Protein AF-0000000085088390 (afdb_homodimer)

Secondary structure (DSSP, 8-state):
-------------------HHHHHHHHHHHHHHHHHHT-TT-HHHHHTTEEEEEEEEETTEEEESHHHHHHHHHHHTSSEEEEEEEEEEEEE-SSSEEEEEEEEEEEETT-SS--EEEEEEEEEEEEEEETTEEEEEEEEEEE-HHHHHHHHHHHH--/-------------------HHHHHHHHHHHHHHHHHHT-TT-HHHHHTTEEEEEEEEETTEEEESHHHHHHHHHHHTSSEEEEEEEEEEEEE-SSSEEEEEEEEEEEETT-SS--EEEEEEEEEEEEEEETTEEEEEEEEEEE-HHHHHHHHHHHH--

Structure (mmCIF, N/CA/C/O backbone):
data_AF-0000000085088390-model_v1
#
loop_
_entity.id
_entity.type
_entity.pdbx_description
1 polymer 'SnoaL-like domain-containing protein'
#
loop_
_atom_site.group_PDB
_atom_site.id
_atom_site.type_symbol
_atom_site.label_atom_id
_atom_site.label_alt_id
_atom_site.label_comp_id
_atom_site.label_asym_id
_atom_site.label_entity_id
_atom_site.label_seq_id
_atom_site.pdbx_PDB_ins_code
_atom_site.Cartn_x
_atom_site.Cartn_y
_atom_site.Cartn_z
_atom_site.occupancy
_atom_site.B_iso_or_equiv
_atom_site.auth_seq_id
_atom_site.auth_comp_id
_atom_site.auth_asym_id
_atom_site.auth_atom_id
_atom_site.pdbx_PDB_model_num
ATOM 1 N N . MET A 1 1 ? 4.07 -30.281 10.086 1 17.3 1 MET A N 1
ATOM 2 C CA . MET A 1 1 ? 3.713 -29.266 11.062 1 17.3 1 MET A CA 1
ATOM 3 C C . MET A 1 1 ? 2.832 -28.188 10.43 1 17.3 1 MET A C 1
ATOM 5 O O . MET A 1 1 ? 3.189 -27.625 9.398 1 17.3 1 MET A O 1
ATOM 9 N N . ALA A 1 2 ? 1.542 -28.25 10.734 1 18.08 2 ALA A N 1
ATOM 10 C CA . ALA A 1 2 ? 0.406 -27.531 10.172 1 18.08 2 ALA A CA 1
ATOM 11 C C . ALA A 1 2 ? 0.599 -26.016 10.297 1 18.08 2 ALA A C 1
ATOM 13 O O . ALA A 1 2 ? 0.885 -25.516 11.383 1 18.08 2 ALA A O 1
ATOM 14 N N . HIS A 1 3 ? 1.367 -25.422 9.492 1 22.56 3 HIS A N 1
ATOM 15 C CA . HIS A 1 3 ? 1.473 -23.969 9.477 1 22.56 3 HIS A CA 1
ATOM 16 C C . HIS A 1 3 ? 0.096 -23.312 9.562 1 22.56 3 HIS A C 1
ATOM 18 O O . HIS A 1 3 ? -0.781 -23.594 8.742 1 22.56 3 HIS A O 1
ATOM 24 N N . ASN A 1 4 ? -0.428 -23.25 10.742 1 22.86 4 ASN A N 1
ATOM 25 C CA . ASN A 1 4 ? -1.737 -22.672 11.023 1 22.86 4 ASN A CA 1
ATOM 26 C C . ASN A 1 4 ? -1.871 -21.281 10.438 1 22.86 4 ASN A C 1
ATOM 28 O O . ASN A 1 4 ? -1.136 -20.359 10.82 1 22.86 4 ASN A O 1
ATOM 32 N N . ILE A 1 5 ? -1.957 -21.109 9.188 1 29.59 5 ILE A N 1
ATOM 33 C CA . ILE A 1 5 ? -2.51 -19.812 8.797 1 29.59 5 ILE A CA 1
ATOM 34 C C . ILE A 1 5 ? -3.523 -19.344 9.836 1 29.59 5 ILE A C 1
ATOM 36 O O . ILE A 1 5 ? -4.539 -20.016 10.07 1 29.59 5 ILE A O 1
ATOM 40 N N . GLN A 1 6 ? -3.062 -19.109 11.07 1 27.11 6 GLN A N 1
ATOM 41 C CA . GLN A 1 6 ? -4.125 -18.531 11.883 1 27.11 6 GLN A CA 1
ATOM 42 C C . GLN A 1 6 ? -5.105 -17.734 11.031 1 27.11 6 GLN A C 1
ATOM 44 O O . GLN A 1 6 ? -4.715 -16.766 10.367 1 27.11 6 GLN A O 1
ATOM 49 N N . SER A 1 7 ? -6.004 -18.375 10.391 1 27.41 7 SER A N 1
ATOM 50 C CA . SER A 1 7 ? -7.262 -17.875 9.836 1 27.41 7 SER A CA 1
ATOM 51 C C . SER A 1 7 ? -7.695 -16.594 10.516 1 27.41 7 SER A C 1
ATOM 53 O O . SER A 1 7 ? -8.062 -16.594 11.695 1 27.41 7 SER A O 1
ATOM 55 N N . THR A 1 8 ? -6.77 -15.648 10.609 1 29.3 8 THR A N 1
ATOM 56 C CA . THR A 1 8 ? -7.445 -14.469 11.148 1 29.3 8 THR A CA 1
ATOM 57 C C . THR A 1 8 ? -8.898 -14.422 10.68 1 29.3 8 THR A C 1
ATOM 59 O O . THR A 1 8 ? -9.172 -14.516 9.477 1 29.3 8 THR A O 1
ATOM 62 N N . SER A 1 9 ? -9.688 -14.984 11.5 1 28.09 9 SER A N 1
ATOM 63 C CA . SER A 1 9 ? -11.133 -14.812 11.484 1 28.09 9 SER A CA 1
ATOM 64 C C . SER A 1 9 ? -11.531 -13.516 10.781 1 28.09 9 SER A C 1
ATOM 66 O O . SER A 1 9 ? -11.102 -12.438 11.188 1 28.09 9 SER A O 1
ATOM 68 N N . LEU A 1 10 ? -11.312 -13.477 9.492 1 33 10 LEU A N 1
ATOM 69 C CA . LEU A 1 10 ? -12.195 -12.508 8.859 1 33 10 LEU A CA 1
ATOM 70 C C . LEU A 1 10 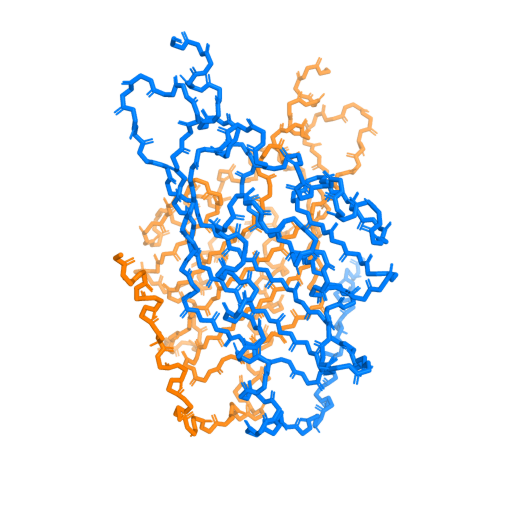? -13.469 -12.32 9.68 1 33 10 LEU A C 1
ATOM 72 O O . LEU A 1 10 ? -14.344 -13.188 9.688 1 33 10 LEU A O 1
ATOM 76 N N . THR A 1 11 ? -13.297 -12.219 10.945 1 30.89 11 THR A N 1
ATOM 77 C CA . THR A 1 11 ? -14.516 -11.867 11.664 1 30.89 11 THR A CA 1
ATOM 78 C C . THR A 1 11 ? -15.414 -10.984 10.812 1 30.89 11 THR A C 1
ATOM 80 O O . THR A 1 11 ? -14.969 -9.961 10.281 1 30.89 11 THR A O 1
ATOM 83 N N . SER A 1 12 ? -16.062 -11.656 9.891 1 33.56 12 SER A N 1
ATOM 84 C CA . SER A 1 12 ? -17.266 -11.078 9.32 1 33.56 12 SER A CA 1
ATOM 85 C C . SER A 1 12 ? -18 -10.219 10.344 1 33.56 12 SER A C 1
ATOM 87 O O . SER A 1 12 ? -18.797 -10.727 11.133 1 33.56 12 SER A O 1
ATOM 89 N N . SER A 1 13 ? -17.375 -9.68 11.328 1 34.28 13 SER A N 1
ATOM 90 C CA . SER A 1 13 ? -18.297 -8.828 12.055 1 34.28 13 SER A CA 1
ATOM 91 C C . SER A 1 13 ? -19.203 -8.047 11.102 1 34.28 13 SER A C 1
ATOM 93 O O . SER A 1 13 ? -18.734 -7.547 10.07 1 34.28 13 SER A O 1
ATOM 95 N N . GLY A 1 14 ? -20.328 -8.555 10.852 1 37.41 14 GLY A N 1
ATOM 96 C CA . GLY A 1 14 ? -21.438 -7.809 10.289 1 37.41 14 GLY A CA 1
ATOM 97 C C . GLY A 1 14 ? -21.266 -6.305 10.414 1 37.41 14 GLY A C 1
ATOM 98 O O . GLY A 1 14 ? -21.969 -5.66 11.203 1 37.41 14 GLY A O 1
ATOM 99 N N . SER A 1 15 ? -19.953 -5.918 10.586 1 45.09 15 SER A N 1
ATOM 100 C CA . SER A 1 15 ? -19.875 -4.484 10.859 1 45.09 15 SER A CA 1
ATOM 101 C C . SER A 1 15 ? -20.625 -3.686 9.789 1 45.09 15 SER A C 1
ATOM 103 O O . SER A 1 15 ? -20.672 -4.086 8.625 1 45.09 15 SER A O 1
ATOM 105 N N . SER A 1 16 ? -21.578 -3.088 10.289 1 57.53 16 SER A N 1
ATOM 106 C CA . SER A 1 16 ? -22.422 -2.176 9.523 1 57.53 16 SER A CA 1
ATOM 107 C C . SER A 1 16 ? -21.578 -1.303 8.594 1 57.53 16 SER A C 1
ATOM 109 O O . SER A 1 16 ? -20.5 -0.847 8.961 1 57.53 16 SER A O 1
ATOM 111 N N . PRO A 1 17 ? -21.844 -1.42 7.402 1 73.19 17 PRO A N 1
ATOM 112 C CA . PRO A 1 17 ? -21.203 -0.512 6.445 1 73.19 17 PRO A CA 1
ATOM 113 C C . PRO A 1 17 ? -21.141 0.928 6.949 1 73.19 17 PRO A C 1
ATOM 115 O O . PRO A 1 17 ? -21.984 1.342 7.75 1 73.19 17 PRO A O 1
ATOM 118 N N . ILE A 1 18 ? -20.047 1.494 6.723 1 82 18 ILE A N 1
ATOM 119 C CA . ILE A 1 18 ? -19.875 2.908 7.047 1 82 18 ILE A CA 1
ATOM 120 C C . ILE A 1 18 ? -21.062 3.703 6.504 1 82 18 ILE A C 1
ATOM 122 O O . ILE A 1 18 ? -21.578 3.406 5.422 1 82 18 ILE A O 1
ATOM 126 N N . SER A 1 19 ? -21.516 4.609 7.289 1 86.88 19 SER A N 1
ATOM 127 C CA . SER A 1 19 ? -22.609 5.457 6.809 1 86.88 19 SER A CA 1
ATOM 128 C C . SER A 1 19 ? -22.125 6.383 5.695 1 86.88 19 SER A C 1
ATOM 130 O O . SER A 1 19 ? -20.938 6.707 5.613 1 86.88 19 SER A O 1
ATOM 132 N N . SER A 1 20 ? -23.047 6.773 4.887 1 87.81 20 SER A N 1
ATOM 133 C CA . SER A 1 20 ? -22.734 7.684 3.791 1 87.81 20 SER A CA 1
ATOM 134 C C . SER A 1 20 ? -22.234 9.023 4.316 1 87.81 20 SER A C 1
ATOM 136 O O . SER A 1 20 ? -21.359 9.648 3.713 1 87.81 20 SER A O 1
ATOM 138 N N . GLU A 1 21 ? -22.75 9.5 5.379 1 90.88 21 GLU A N 1
ATOM 139 C CA . GLU A 1 21 ? -22.344 10.766 5.977 1 90.88 21 GLU A CA 1
ATOM 140 C C . GLU A 1 21 ? -20.906 10.688 6.496 1 90.88 21 GLU A C 1
ATOM 142 O O . GLU A 1 21 ? -20.109 11.594 6.266 1 90.88 21 GLU A O 1
ATOM 147 N N . ARG A 1 22 ? -20.625 9.633 7.219 1 92.75 22 ARG A N 1
ATOM 148 C CA . ARG A 1 22 ? -19.266 9.438 7.734 1 92.75 22 ARG A CA 1
ATOM 149 C C . ARG A 1 22 ? -18.266 9.305 6.598 1 92.75 22 ARG A C 1
ATOM 151 O O . ARG A 1 22 ? -17.172 9.883 6.652 1 92.75 22 ARG A O 1
ATOM 158 N N . ALA A 1 23 ? -18.656 8.57 5.594 1 91.94 23 ALA A N 1
ATOM 159 C CA . ALA A 1 23 ? -17.797 8.422 4.422 1 91.94 23 ALA A CA 1
ATOM 160 C C . ALA A 1 23 ? -17.484 9.773 3.787 1 91.94 23 ALA A C 1
ATOM 162 O O . ALA A 1 23 ? -16.328 10.07 3.471 1 91.94 23 ALA A O 1
ATOM 163 N N . SER A 1 24 ? -18.5 10.562 3.619 1 94.69 24 SER A N 1
ATOM 164 C CA . SER A 1 24 ? -18.328 11.883 3.021 1 94.69 24 SER A CA 1
ATOM 165 C C . SER A 1 24 ? -17.406 12.758 3.861 1 94.69 24 SER A C 1
ATOM 167 O O . SER A 1 24 ? -16.562 13.484 3.322 1 94.69 24 SER A O 1
ATOM 169 N N . THR A 1 25 ? -17.516 12.672 5.133 1 95.62 25 THR A N 1
ATOM 170 C CA . THR A 1 25 ? -16.688 13.438 6.051 1 95.62 25 THR A CA 1
ATOM 171 C C . THR A 1 25 ? -15.219 13.031 5.914 1 95.62 25 THR A C 1
ATOM 173 O O . THR A 1 25 ? -14.336 13.883 5.832 1 95.62 25 THR A O 1
ATOM 176 N N . LEU A 1 26 ? -14.984 11.758 5.863 1 96.69 26 LEU A N 1
ATOM 177 C CA . LEU A 1 26 ? -13.617 11.266 5.777 1 96.69 26 LEU A CA 1
ATOM 178 C C . LEU A 1 26 ? -13.016 11.555 4.406 1 96.69 26 LEU A C 1
ATOM 180 O O . LEU A 1 26 ? -11.82 11.828 4.293 1 96.69 26 LEU A O 1
ATOM 184 N N . ILE A 1 27 ? -13.867 11.516 3.393 1 96.75 27 ILE A N 1
ATOM 185 C CA . ILE A 1 27 ? -13.406 11.867 2.057 1 96.75 27 ILE A CA 1
ATOM 186 C C . ILE A 1 27 ? -12.969 13.328 2.027 1 96.75 27 ILE A C 1
ATOM 188 O O . ILE A 1 27 ? -11.914 13.656 1.472 1 96.75 27 ILE A O 1
ATOM 192 N N . THR A 1 28 ? -13.734 14.164 2.592 1 97.06 28 THR A N 1
ATOM 193 C CA . THR A 1 28 ? -13.406 15.578 2.66 1 97.06 28 THR A CA 1
ATOM 194 C C . THR A 1 28 ? -12.117 15.797 3.451 1 97.06 28 THR A C 1
ATOM 196 O O . THR A 1 28 ? -11.258 16.594 3.049 1 97.06 28 THR A O 1
ATOM 199 N N . LEU A 1 29 ? -11.984 15.07 4.539 1 97.56 29 LEU A N 1
ATOM 200 C CA . LEU A 1 29 ? -10.781 15.156 5.355 1 97.56 29 LEU A CA 1
ATOM 201 C C . LEU A 1 29 ? -9.547 14.766 4.551 1 97.56 29 LEU A C 1
ATOM 203 O O . LEU A 1 29 ? -8.555 15.492 4.539 1 97.56 29 LEU A O 1
ATOM 207 N N . MET A 1 30 ? -9.602 13.688 3.852 1 98.31 30 MET A N 1
ATOM 208 C CA . MET A 1 30 ? -8.445 13.188 3.117 1 98.31 30 MET A CA 1
ATOM 209 C C . MET A 1 30 ? -8.125 14.086 1.927 1 98.31 30 MET A C 1
ATOM 211 O O . MET A 1 30 ? -6.961 14.297 1.596 1 98.31 30 MET A O 1
ATOM 215 N N . SER A 1 31 ? -9.188 14.602 1.338 1 98 31 SER A N 1
ATOM 216 C CA . SER A 1 31 ? -8.969 15.57 0.264 1 98 31 SER A CA 1
ATOM 217 C C . SER A 1 31 ? -8.195 16.781 0.763 1 98 31 SER A C 1
ATOM 219 O O . SER A 1 31 ? -7.223 17.219 0.133 1 98 31 SER A O 1
ATOM 221 N N . SER A 1 32 ? -8.594 17.281 1.859 1 98.25 32 SER A N 1
ATOM 222 C CA . SER A 1 32 ? -7.906 18.422 2.461 1 98.25 32 SER A CA 1
ATOM 223 C C . SER A 1 32 ? -6.488 18.047 2.883 1 98.25 32 SER A C 1
ATOM 225 O O . SER A 1 32 ? -5.562 18.844 2.738 1 98.25 32 SER A O 1
ATOM 227 N N . PHE A 1 33 ? -6.324 16.891 3.352 1 98.81 33 PHE A N 1
ATOM 228 C CA . PHE A 1 33 ? -5.02 16.406 3.779 1 98.81 33 PHE A CA 1
ATOM 229 C C . PHE A 1 33 ? -4.043 16.375 2.609 1 98.81 33 PHE A C 1
ATOM 231 O O . PHE A 1 33 ? -2.924 16.891 2.715 1 98.81 33 PHE A O 1
ATOM 238 N N . TYR A 1 34 ? -4.41 15.844 1.53 1 98.81 34 TYR A N 1
ATOM 239 C CA . TYR A 1 34 ? -3.492 15.727 0.405 1 98.81 34 TYR A CA 1
ATOM 240 C C . TYR A 1 34 ? -3.242 17.078 -0.244 1 98.81 34 TYR A C 1
ATOM 242 O O . TYR A 1 34 ? -2.141 17.359 -0.728 1 98.81 34 TYR A O 1
ATOM 250 N N . THR A 1 35 ? -4.266 17.938 -0.266 1 98.5 35 THR A N 1
ATOM 251 C CA . THR A 1 35 ? -4.043 19.312 -0.714 1 98.5 35 THR A CA 1
ATOM 252 C C . THR A 1 35 ? -2.99 20 0.149 1 98.5 35 THR A C 1
ATOM 254 O O . THR A 1 35 ? -2.094 20.672 -0.371 1 98.5 35 THR A O 1
ATOM 257 N N . THR A 1 36 ? -3.113 19.812 1.435 1 98.69 36 THR A N 1
ATOM 258 C CA . THR A 1 36 ? -2.148 20.375 2.371 1 98.69 36 THR A CA 1
ATOM 259 C C . THR A 1 36 ? -0.784 19.703 2.207 1 98.69 36 THR A C 1
ATOM 261 O O . THR A 1 36 ? 0.249 20.375 2.273 1 98.69 36 THR A O 1
ATOM 264 N N . SER A 1 37 ? -0.748 18.406 2.01 1 98.44 37 SER A N 1
ATOM 265 C CA . SER A 1 37 ? 0.49 17.656 1.8 1 98.44 37 SER A CA 1
ATOM 266 C C . SER A 1 37 ? 1.298 18.234 0.646 1 98.44 37 SER A C 1
ATOM 268 O O . SER A 1 37 ? 2.529 18.25 0.684 1 98.44 37 SER A O 1
ATOM 270 N N . ASP A 1 38 ? 0.62 18.812 -0.318 1 98.5 38 ASP A N 1
ATOM 271 C CA . ASP A 1 38 ? 1.259 19.312 -1.534 1 98.5 38 ASP A CA 1
ATOM 272 C C . ASP A 1 38 ? 1.698 20.766 -1.37 1 98.5 38 ASP A C 1
ATOM 274 O O . ASP A 1 38 ? 2.311 21.328 -2.273 1 98.5 38 ASP A O 1
ATOM 278 N N . ASN A 1 39 ? 1.343 21.406 -0.271 1 98.5 39 ASN A N 1
ATOM 279 C CA . ASN A 1 39 ? 1.722 22.781 0.03 1 98.5 39 ASN A CA 1
ATOM 280 C C . ASN A 1 39 ? 3.006 22.844 0.851 1 98.5 39 ASN A C 1
ATOM 282 O O . ASN A 1 39 ? 3.027 22.438 2.012 1 98.5 39 ASN A O 1
ATOM 286 N N . PRO A 1 40 ? 4.109 23.406 0.308 1 97.69 40 PRO A N 1
ATOM 287 C CA . PRO A 1 40 ? 5.418 23.328 0.959 1 97.69 40 PRO A CA 1
ATOM 288 C C . PRO A 1 40 ? 5.512 24.203 2.205 1 97.69 40 PRO A C 1
ATOM 290 O O . PRO A 1 40 ? 6.469 24.094 2.975 1 97.69 40 PRO A O 1
ATOM 293 N N . THR A 1 41 ? 4.539 24.984 2.477 1 97.88 41 THR A N 1
ATOM 294 C CA . THR A 1 41 ? 4.668 25.922 3.584 1 97.88 41 THR A CA 1
ATOM 295 C C . THR A 1 41 ? 3.668 25.594 4.688 1 97.88 41 THR A C 1
ATOM 297 O O . THR A 1 41 ? 3.711 26.188 5.766 1 97.88 41 THR A O 1
ATOM 300 N N . ALA A 1 42 ? 2.766 24.641 4.48 1 98.38 42 ALA A N 1
ATOM 301 C CA . ALA A 1 42 ? 1.671 24.391 5.414 1 98.38 42 ALA A CA 1
ATOM 302 C C . ALA A 1 42 ? 2.064 23.328 6.438 1 98.38 42 ALA A C 1
ATOM 304 O O . ALA A 1 42 ? 1.336 22.359 6.645 1 98.38 42 ALA A O 1
ATOM 305 N N . HIS A 1 43 ? 3.195 23.531 7.16 1 98.56 43 HIS A N 1
ATOM 306 C CA . HIS A 1 43 ? 3.752 22.5 8.031 1 98.56 43 HIS A CA 1
ATOM 307 C C . HIS A 1 43 ? 2.838 22.234 9.219 1 98.56 43 HIS A C 1
ATOM 309 O O . HIS A 1 43 ? 2.439 21.094 9.453 1 98.56 43 HIS A O 1
ATOM 315 N N . ASP A 1 44 ? 2.424 23.266 9.914 1 98.38 44 ASP A N 1
ATOM 316 C CA . ASP A 1 44 ? 1.569 23.094 11.086 1 98.38 44 ASP A CA 1
ATOM 317 C C . ASP A 1 44 ? 0.206 22.531 10.695 1 98.38 44 ASP A C 1
ATOM 319 O O . ASP A 1 44 ? -0.351 21.688 11.398 1 98.38 44 ASP A O 1
ATOM 323 N N . GLU A 1 45 ? -0.304 23.078 9.641 1 98.44 45 GLU A N 1
ATOM 324 C CA . GLU A 1 45 ? -1.588 22.578 9.148 1 98.44 45 GLU A CA 1
ATOM 325 C C . GLU A 1 45 ? -1.531 21.078 8.867 1 98.44 45 GLU A C 1
ATOM 327 O O . GLU A 1 45 ? -2.453 20.344 9.219 1 98.44 45 GLU A O 1
ATOM 332 N N . TYR A 1 46 ? -0.462 20.625 8.25 1 98.75 46 TYR A N 1
ATOM 333 C CA . TYR A 1 46 ? -0.26 19.203 7.969 1 98.75 46 TYR A CA 1
ATOM 334 C C . TYR A 1 46 ? -0.296 18.391 9.258 1 98.75 46 TYR A C 1
ATOM 336 O O . TYR A 1 46 ? -1.023 17.406 9.352 1 98.75 46 TYR A O 1
ATOM 344 N N . ALA A 1 47 ? 0.449 18.812 10.211 1 98.75 47 ALA A N 1
ATOM 345 C CA . ALA A 1 47 ? 0.55 18.062 11.461 1 98.75 47 ALA A CA 1
ATOM 346 C C . ALA A 1 47 ? -0.788 18.031 12.188 1 98.75 47 ALA A C 1
ATOM 348 O O . ALA A 1 47 ? -1.079 17.078 12.922 1 98.75 47 ALA A O 1
ATOM 349 N N . ASN A 1 48 ? -1.643 18.984 11.945 1 98.31 48 ASN A N 1
ATOM 350 C CA . ASN A 1 48 ? -2.914 19.094 12.648 1 98.31 48 ASN A CA 1
ATOM 351 C C . ASN A 1 48 ? -3.965 18.156 12.07 1 98.31 48 ASN A C 1
ATOM 353 O O . ASN A 1 48 ? -5.074 18.047 12.602 1 98.31 48 ASN A O 1
ATOM 357 N N . PHE A 1 49 ? -3.689 17.469 11.047 1 98.69 49 PHE A N 1
ATOM 358 C CA . PHE A 1 49 ? -4.578 16.422 10.57 1 98.69 49 PHE A CA 1
ATOM 359 C C . PHE A 1 49 ? -4.469 15.18 11.445 1 98.69 49 PHE A C 1
ATOM 361 O O . PHE A 1 49 ? -5.293 14.266 11.344 1 98.69 49 PHE A O 1
ATOM 368 N N . PHE A 1 50 ? -3.434 15.164 12.289 1 98.75 50 PHE A N 1
ATOM 369 C CA . PHE A 1 50 ? -3.166 14.023 13.156 1 98.75 50 PHE A CA 1
ATOM 370 C C . PHE A 1 50 ? -3.564 14.328 14.594 1 98.75 50 PHE A C 1
ATOM 372 O O . PHE A 1 50 ? -3.531 15.484 15.023 1 98.75 50 PHE A O 1
ATOM 379 N N . MET A 1 51 ? -4.027 13.211 15.25 1 98.5 51 MET A N 1
ATOM 380 C CA . MET A 1 51 ? -4.109 13.312 16.703 1 98.5 51 MET A CA 1
ATOM 381 C C . MET A 1 51 ? -2.746 13.625 17.312 1 98.5 51 MET A C 1
ATOM 383 O O . MET A 1 51 ? -1.714 13.281 16.734 1 98.5 51 MET A O 1
ATOM 387 N N . LYS A 1 52 ? -2.725 14.156 18.5 1 97.94 52 LYS A N 1
ATOM 388 C CA . LYS A 1 52 ? -1.484 14.555 19.156 1 97.94 52 LYS A CA 1
ATOM 389 C C . LYS A 1 52 ? -0.589 13.344 19.422 1 97.94 52 LYS A C 1
ATOM 391 O O . LYS A 1 52 ? 0.638 13.469 19.438 1 97.94 52 LYS A O 1
ATOM 396 N N . SER A 1 53 ? -1.173 12.18 19.594 1 98.25 53 SER A N 1
ATOM 397 C CA . SER A 1 53 ? -0.417 10.961 19.891 1 98.25 53 SER A CA 1
ATOM 398 C C . SER A 1 53 ? -0.352 10.047 18.672 1 98.25 53 SER A C 1
ATOM 400 O O . SER A 1 53 ? -0.108 8.844 18.797 1 98.25 53 SER A O 1
ATOM 402 N N . ALA A 1 54 ? -0.605 10.578 17.516 1 98.81 54 ALA A N 1
ATOM 403 C CA . ALA A 1 54 ? -0.73 9.766 16.312 1 98.81 54 ALA A CA 1
ATOM 404 C C . ALA A 1 54 ? 0.615 9.164 15.914 1 98.81 54 ALA A C 1
ATOM 406 O O . ALA A 1 54 ? 1.666 9.625 16.359 1 98.81 54 ALA A O 1
ATOM 407 N N . THR A 1 55 ? 0.56 8.102 15.133 1 98.94 55 THR A N 1
ATOM 408 C CA . THR A 1 55 ? 1.716 7.477 14.5 1 98.94 55 THR A CA 1
ATOM 409 C C . THR A 1 55 ? 1.658 7.648 12.984 1 98.94 55 THR A C 1
ATOM 411 O O . THR A 1 55 ? 0.617 7.414 12.367 1 98.94 55 THR A O 1
ATOM 414 N N . LEU A 1 56 ? 2.748 8.125 12.422 1 98.88 56 LEU A N 1
ATOM 415 C CA . LEU A 1 56 ? 2.947 8.203 10.977 1 98.88 56 LEU A CA 1
ATOM 416 C C . LEU A 1 56 ? 4.141 7.359 10.547 1 98.88 56 LEU A C 1
ATOM 418 O O . LEU A 1 56 ? 5.227 7.465 11.133 1 98.88 56 LEU A O 1
ATOM 422 N N . ILE A 1 57 ? 3.889 6.465 9.586 1 98.62 57 ILE A N 1
ATOM 423 C CA . ILE A 1 57 ? 4.949 5.621 9.047 1 98.62 57 ILE A CA 1
ATOM 424 C C . ILE A 1 57 ? 5.027 5.797 7.531 1 98.62 57 ILE A C 1
ATOM 426 O O . ILE A 1 57 ? 4 5.797 6.844 1 98.62 57 ILE A O 1
ATOM 430 N N . MET A 1 58 ? 6.215 5.938 6.996 1 96.94 58 MET A N 1
ATOM 431 C CA . MET A 1 58 ? 6.48 5.945 5.562 1 96.94 58 MET A CA 1
ATOM 432 C C . MET A 1 58 ? 7.805 5.258 5.25 1 96.94 58 MET A C 1
ATOM 434 O O . MET A 1 58 ? 8.867 5.707 5.688 1 96.94 58 MET A O 1
ATOM 438 N N . GLY A 1 59 ? 7.688 4.254 4.523 1 88.44 59 GLY A N 1
ATOM 439 C CA . GLY A 1 59 ? 8.891 3.453 4.348 1 88.44 59 GLY A CA 1
ATOM 440 C C . GLY A 1 59 ? 9.484 2.977 5.656 1 88.44 59 GLY A C 1
ATOM 441 O O . GLY A 1 59 ? 8.781 2.395 6.488 1 88.44 59 GLY A O 1
ATOM 442 N N . GLY A 1 60 ? 10.711 3.191 5.871 1 87.44 60 GLY A N 1
ATOM 443 C CA . GLY A 1 60 ? 11.398 2.77 7.078 1 87.44 60 GLY A CA 1
ATOM 444 C C . GLY A 1 60 ? 11.383 3.82 8.172 1 87.44 60 GLY A C 1
ATOM 445 O O . GLY A 1 60 ? 11.922 3.602 9.258 1 87.44 60 GLY A O 1
ATOM 446 N N . LYS A 1 61 ? 10.648 4.883 7.953 1 94.56 61 LYS A N 1
ATOM 447 C CA . LYS A 1 61 ? 10.625 5.961 8.938 1 94.56 61 LYS A CA 1
ATOM 448 C C . LYS A 1 61 ? 9.32 5.961 9.727 1 94.56 61 LYS A C 1
ATOM 450 O O . LYS A 1 61 ? 8.25 5.738 9.164 1 94.56 61 LYS A O 1
ATOM 455 N N . ARG A 1 62 ? 9.484 6.207 11.031 1 98 62 ARG A N 1
ATOM 456 C CA . ARG A 1 62 ? 8.352 6.266 11.945 1 98 62 ARG A CA 1
ATOM 457 C C . ARG A 1 62 ? 8.383 7.543 12.781 1 98 62 ARG A C 1
ATOM 459 O O . ARG A 1 62 ? 9.438 7.938 13.281 1 98 62 ARG A O 1
ATOM 466 N N . ALA A 1 63 ? 7.277 8.25 12.812 1 98.81 63 ALA A N 1
ATOM 467 C CA . ALA A 1 63 ? 7.09 9.43 13.648 1 98.81 63 ALA A CA 1
ATOM 468 C C . ALA A 1 63 ? 5.938 9.227 14.633 1 98.81 63 ALA A C 1
ATOM 470 O O . ALA A 1 63 ? 4.836 8.852 14.234 1 98.81 63 ALA A O 1
ATOM 471 N N . ASP A 1 64 ? 6.191 9.508 15.914 1 98.81 64 ASP A N 1
ATOM 472 C CA . ASP A 1 64 ? 5.184 9.359 16.953 1 98.81 64 ASP A CA 1
ATOM 473 C C . ASP A 1 64 ? 4.945 10.688 17.672 1 98.81 64 ASP A C 1
ATOM 475 O O . ASP A 1 64 ? 5.855 11.227 18.312 1 98.81 64 ASP A O 1
ATOM 479 N N . GLY A 1 65 ? 3.738 11.141 17.547 1 98.75 65 GLY A N 1
ATOM 480 C CA . GLY A 1 65 ? 3.379 12.375 18.219 1 98.75 65 GLY A CA 1
ATOM 481 C C . GLY A 1 65 ? 3.518 13.602 17.344 1 98.75 65 GLY A C 1
ATOM 482 O O . GLY A 1 65 ? 4.195 13.562 16.312 1 98.75 65 GLY A O 1
ATOM 483 N N . PHE A 1 66 ? 2.916 14.633 17.859 1 98.56 66 PHE A N 1
ATOM 484 C CA . PHE A 1 66 ? 2.789 15.859 17.062 1 98.56 66 PHE A CA 1
ATOM 485 C C . PHE A 1 66 ? 4.16 16.391 16.672 1 98.56 66 PHE A C 1
ATOM 487 O O . PHE A 1 66 ? 4.398 16.688 15.5 1 98.56 66 PHE A O 1
ATOM 494 N N . ASP A 1 67 ? 5.082 16.484 17.578 1 98.75 67 ASP A N 1
ATOM 495 C CA . ASP A 1 67 ? 6.383 17.078 17.312 1 98.75 67 ASP A CA 1
ATOM 496 C C . ASP A 1 67 ? 7.168 16.25 16.297 1 98.75 67 ASP A C 1
ATOM 498 O O . ASP A 1 67 ? 7.789 16.781 15.383 1 98.75 67 ASP A O 1
ATOM 502 N N . ASP A 1 68 ? 7.129 14.945 16.438 1 98.81 68 ASP A N 1
ATOM 503 C CA . ASP A 1 68 ? 7.82 14.055 15.508 1 98.81 68 ASP A CA 1
ATOM 504 C C . ASP A 1 68 ? 7.195 14.117 14.117 1 98.81 68 ASP A C 1
ATOM 506 O O . ASP A 1 68 ? 7.902 14.094 13.109 1 98.81 68 ASP A O 1
ATOM 510 N N . ILE A 1 69 ? 5.895 14.211 14.086 1 98.88 69 ILE A N 1
ATOM 511 C CA . ILE A 1 69 ? 5.199 14.273 12.805 1 98.88 69 ILE A CA 1
ATOM 512 C C . ILE A 1 69 ? 5.5 15.602 12.125 1 98.88 69 ILE A C 1
ATOM 514 O O . ILE A 1 69 ? 5.715 15.648 10.906 1 98.88 69 ILE A O 1
ATOM 518 N N . LEU A 1 70 ? 5.559 16.656 12.93 1 98.81 70 LEU A N 1
ATOM 519 C CA . LEU A 1 70 ? 5.922 17.953 12.383 1 98.81 70 LEU A CA 1
ATOM 520 C C . LEU A 1 70 ? 7.344 17.938 11.836 1 98.81 70 LEU A C 1
ATOM 522 O O . LEU A 1 70 ? 7.598 18.438 10.742 1 98.81 70 LEU A O 1
ATOM 526 N N . ALA A 1 71 ? 8.266 17.359 12.555 1 98.69 71 ALA A N 1
ATOM 527 C CA . ALA A 1 71 ? 9.648 17.234 12.094 1 98.69 71 ALA A CA 1
ATOM 528 C C . ALA A 1 71 ? 9.742 16.391 10.828 1 98.69 71 ALA A C 1
ATOM 530 O O . ALA A 1 71 ? 10.477 16.734 9.898 1 98.69 71 ALA A O 1
ATOM 531 N N . PHE A 1 72 ? 9.047 15.328 10.82 1 98.38 72 PHE A N 1
ATOM 532 C CA . PHE A 1 72 ? 8.969 14.469 9.656 1 98.38 72 PHE A CA 1
ATOM 533 C C . PHE A 1 72 ? 8.477 15.242 8.438 1 98.38 72 PHE A C 1
ATOM 535 O O . PHE A 1 72 ? 9.086 15.188 7.367 1 98.38 72 PHE A O 1
ATOM 542 N N . ARG A 1 73 ? 7.438 15.977 8.633 1 98.38 73 ARG A N 1
ATOM 543 C CA . ARG A 1 73 ? 6.848 16.797 7.582 1 98.38 73 ARG A CA 1
ATOM 544 C C . ARG A 1 73 ? 7.867 17.781 7.016 1 98.38 73 ARG A C 1
ATOM 546 O O . ARG A 1 73 ? 8 17.922 5.797 1 98.38 73 ARG A O 1
ATOM 553 N N . LYS A 1 74 ? 8.555 18.422 7.824 1 98.12 74 LYS A N 1
ATOM 554 C CA . LYS A 1 74 ? 9.57 19.359 7.363 1 98.12 74 LYS A CA 1
ATOM 555 C C . LYS A 1 74 ? 10.68 18.641 6.605 1 98.12 74 LYS A C 1
ATOM 557 O O . LYS A 1 74 ? 11.156 19.125 5.578 1 98.12 74 LYS A O 1
ATOM 562 N N . SER A 1 75 ? 11 17.469 7.023 1 96.31 75 SER A N 1
ATOM 563 C CA . SER A 1 75 ? 12.109 16.719 6.441 1 96.31 75 SER A CA 1
ATOM 564 C C . SER A 1 75 ? 11.773 16.25 5.031 1 96.31 75 SER A C 1
ATOM 566 O O . SER A 1 75 ? 12.656 16.188 4.168 1 96.31 75 SER A O 1
ATOM 568 N N . ILE A 1 76 ? 10.531 15.938 4.754 1 94.44 76 ILE A N 1
ATOM 569 C CA . ILE A 1 76 ? 10.219 15.352 3.457 1 94.44 76 ILE A CA 1
ATOM 570 C C . ILE A 1 76 ? 10.148 16.453 2.396 1 94.44 76 ILE A C 1
ATOM 572 O O . ILE A 1 76 ? 10.094 16.156 1.199 1 94.44 76 ILE A O 1
ATOM 576 N N . TRP A 1 77 ? 10.289 17.719 2.762 1 95.5 77 TRP A N 1
ATOM 577 C CA . TRP A 1 77 ? 10.273 18.828 1.802 1 95.5 77 TRP A CA 1
ATOM 578 C C . TRP A 1 77 ? 11.688 19.312 1.514 1 95.5 77 TRP A C 1
ATOM 580 O O . TRP A 1 77 ? 11.891 20.141 0.619 1 95.5 77 TRP A O 1
ATOM 590 N N . THR A 1 78 ? 12.641 18.75 2.236 1 92.88 78 THR A N 1
ATOM 591 C CA . THR A 1 78 ? 14.008 19.266 2.152 1 92.88 78 THR A CA 1
ATOM 592 C C . THR A 1 78 ? 14.523 19.172 0.719 1 92.88 78 THR A C 1
ATOM 594 O O . THR A 1 78 ? 15.188 20.094 0.238 1 92.88 78 THR A O 1
ATOM 597 N N . SER A 1 79 ? 14.141 18.156 -0.085 1 90.56 79 SER A N 1
ATOM 598 C CA . SER A 1 79 ? 14.695 17.984 -1.422 1 90.56 79 SER A CA 1
ATOM 599 C C . SER A 1 79 ? 13.625 18.172 -2.494 1 90.56 79 SER A C 1
ATOM 601 O O . SER A 1 79 ? 13.914 18.078 -3.689 1 90.56 79 SER A O 1
ATOM 603 N N . VAL A 1 80 ? 12.461 18.453 -2.098 1 93.31 80 VAL A N 1
ATOM 604 C CA . VAL A 1 80 ? 11.328 18.484 -3.018 1 93.31 80 VAL A CA 1
ATOM 605 C C . VAL A 1 80 ? 10.922 19.938 -3.291 1 93.31 80 VAL A C 1
ATOM 607 O O . VAL A 1 80 ? 10.742 20.719 -2.357 1 93.31 80 VAL A O 1
ATOM 610 N N . LEU A 1 81 ? 10.867 20.266 -4.523 1 93.94 81 LEU A N 1
ATOM 611 C CA . LEU A 1 81 ? 10.398 21.594 -4.926 1 93.94 81 LEU A CA 1
ATOM 612 C C . LEU A 1 81 ? 8.875 21.641 -4.953 1 93.94 81 LEU A C 1
ATOM 614 O O . LEU A 1 81 ? 8.266 22.609 -4.465 1 93.94 81 LEU A O 1
ATOM 618 N N . SER A 1 82 ? 8.336 20.641 -5.605 1 94.88 82 SER A N 1
ATOM 619 C CA . SER A 1 82 ? 6.883 20.516 -5.648 1 94.88 82 SER A CA 1
ATOM 620 C C . SER A 1 82 ? 6.445 19.062 -5.723 1 94.88 82 SER A C 1
ATOM 622 O O . SER A 1 82 ? 7.223 18.188 -6.121 1 94.88 82 SER A O 1
ATOM 624 N N . ARG A 1 83 ? 5.262 18.859 -5.316 1 96.38 83 ARG A N 1
ATOM 625 C CA . ARG A 1 83 ? 4.629 17.562 -5.488 1 96.38 83 ARG A CA 1
ATOM 626 C C . ARG A 1 83 ? 3.127 17.703 -5.719 1 96.38 83 ARG A C 1
ATOM 628 O O . ARG A 1 83 ? 2.535 18.719 -5.363 1 96.38 83 ARG A O 1
ATOM 635 N N . LYS A 1 84 ? 2.533 16.672 -6.316 1 98 84 LYS A N 1
ATOM 636 C CA . LYS A 1 84 ? 1.1 16.625 -6.594 1 98 84 LYS A CA 1
ATOM 637 C C . LYS A 1 84 ? 0.558 15.211 -6.418 1 98 84 LYS A C 1
ATOM 639 O O . LYS A 1 84 ? 0.84 14.32 -7.23 1 98 84 LYS A O 1
ATOM 644 N N . HIS A 1 85 ? -0.233 15.039 -5.375 1 98.5 85 HIS A N 1
ATOM 645 C CA . HIS A 1 85 ? -0.881 13.758 -5.129 1 98.5 85 HIS A CA 1
ATOM 646 C C . HIS A 1 85 ? -2.164 13.625 -5.941 1 98.5 85 HIS A C 1
ATOM 648 O O . HIS A 1 85 ? -2.904 14.594 -6.105 1 98.5 85 HIS A O 1
ATOM 654 N N . VAL A 1 86 ? -2.424 12.445 -6.43 1 98.25 86 VAL A N 1
ATOM 655 C CA . VAL A 1 86 ? -3.697 12.023 -7.008 1 98.25 86 VAL A CA 1
ATOM 656 C C . VAL A 1 86 ? -4.168 10.742 -6.328 1 98.25 86 VAL A C 1
ATOM 658 O O . VAL A 1 86 ? -3.49 9.711 -6.391 1 98.25 86 VAL A O 1
ATOM 661 N N . VAL A 1 87 ? -5.262 10.859 -5.625 1 98.12 87 VAL A N 1
ATOM 662 C CA . VAL A 1 87 ? -5.883 9.68 -5.039 1 98.12 87 VAL A CA 1
ATOM 663 C C . VAL A 1 87 ? -6.734 8.969 -6.09 1 98.12 87 VAL A C 1
ATOM 665 O O . VAL A 1 87 ? -7.633 9.57 -6.68 1 98.12 87 VAL A O 1
ATOM 668 N N . ALA A 1 88 ? -6.445 7.703 -6.32 1 97.88 88 ALA A N 1
ATOM 669 C CA . ALA A 1 88 ? -7.176 6.949 -7.336 1 97.88 88 ALA A CA 1
ATOM 670 C C . ALA A 1 88 ? -8.445 6.336 -6.754 1 97.88 88 ALA A C 1
ATOM 672 O O . ALA A 1 88 ? -9.508 6.387 -7.379 1 97.88 88 ALA A O 1
ATOM 673 N N . LYS A 1 89 ? -8.398 5.746 -5.594 1 97.25 89 LYS A N 1
ATOM 674 C CA . LYS A 1 89 ? -9.562 5.09 -5 1 97.25 89 LYS A CA 1
ATOM 675 C C . LYS A 1 89 ? -9.398 4.934 -3.49 1 97.25 89 LYS A C 1
ATOM 677 O O . LYS A 1 89 ? -8.281 4.746 -3 1 97.25 89 LYS A O 1
ATOM 682 N N . ILE A 1 90 ? -10.477 5.039 -2.793 1 97.06 90 ILE A N 1
ATOM 683 C CA . ILE A 1 90 ? -10.531 4.84 -1.349 1 97.06 90 ILE A CA 1
ATOM 684 C C . ILE A 1 90 ? -11.359 3.594 -1.03 1 97.06 90 ILE A C 1
ATOM 686 O O . ILE A 1 90 ? -12.406 3.365 -1.636 1 97.06 90 ILE A O 1
ATOM 690 N N . PHE A 1 91 ? -10.867 2.738 -0.13 1 96 91 PHE A N 1
ATOM 691 C CA . PHE A 1 91 ? -11.562 1.584 0.435 1 96 91 PHE A CA 1
ATOM 692 C C . PHE A 1 91 ? -11.859 1.801 1.914 1 96 91 PHE A C 1
ATOM 694 O O . PHE A 1 91 ? -10.938 1.905 2.727 1 96 91 PHE A O 1
ATOM 701 N N . PHE A 1 92 ? -13.148 1.803 2.215 1 94.88 92 PHE A N 1
ATOM 702 C CA . PHE A 1 92 ? -13.523 2.08 3.598 1 94.88 92 PHE A CA 1
ATOM 703 C C . PHE A 1 92 ? -13.578 0.792 4.41 1 94.88 92 PHE A C 1
ATOM 705 O O . PHE A 1 92 ? -14.047 -0.237 3.918 1 94.88 92 PHE A O 1
ATOM 712 N N . GLY A 1 93 ? -13.047 0.902 5.645 1 93.06 93 GLY A N 1
ATOM 713 C CA . GLY A 1 93 ? -13.227 -0.164 6.617 1 93.06 93 GLY A CA 1
ATOM 714 C C . GLY A 1 93 ? -14.406 0.077 7.547 1 93.06 93 GLY A C 1
ATOM 715 O O . GLY A 1 93 ? -15.156 1.035 7.367 1 93.06 93 GLY A O 1
ATOM 716 N N . GLN A 1 94 ? -14.523 -0.826 8.508 1 82.69 94 GLN A N 1
ATOM 717 C CA . GLN A 1 94 ? -15.664 -0.749 9.414 1 82.69 94 GLN A CA 1
ATOM 718 C C . GLN A 1 94 ? -15.266 -0.125 10.75 1 82.69 94 GLN A C 1
ATOM 720 O O . GLN A 1 94 ? -16.125 0.122 11.602 1 82.69 94 GLN A O 1
ATOM 725 N N . ASP A 1 95 ? -14.008 0.178 10.945 1 85.81 95 ASP A N 1
ATOM 726 C CA . ASP A 1 95 ? -13.477 0.645 12.227 1 85.81 95 ASP A CA 1
ATOM 727 C C . ASP A 1 95 ? -12.859 2.037 12.086 1 85.81 95 ASP A C 1
ATOM 729 O O . ASP A 1 95 ? -11.75 2.281 12.57 1 85.81 95 ASP A O 1
ATOM 733 N N . ASN A 1 96 ? -13.609 2.904 11.422 1 92.81 96 ASN A N 1
ATOM 734 C CA . ASN A 1 96 ? -13.07 4.246 11.227 1 92.81 96 ASN A CA 1
ATOM 735 C C . ASN A 1 96 ? -11.68 4.199 10.602 1 92.81 96 ASN A C 1
ATOM 737 O O . ASN A 1 96 ? -10.758 4.855 11.086 1 92.81 96 ASN A O 1
ATOM 741 N N . ASP A 1 97 ? -11.609 3.33 9.672 1 97.25 97 ASP A N 1
ATOM 742 C CA . ASP A 1 97 ? -10.344 3.166 8.969 1 97.25 97 ASP A CA 1
ATOM 743 C C . ASP A 1 97 ? -10.555 3.039 7.465 1 97.25 97 ASP A C 1
ATOM 745 O O . ASP A 1 97 ? -11.695 2.975 7 1 97.25 97 ASP A O 1
ATOM 749 N N . MET A 1 98 ? -9.516 3.25 6.758 1 97.69 98 MET A N 1
ATOM 750 C CA . MET A 1 98 ? -9.578 3.162 5.301 1 97.69 98 MET A CA 1
ATOM 751 C C . MET A 1 98 ? -8.219 2.783 4.723 1 97.69 98 MET A C 1
ATOM 753 O O . MET A 1 98 ? -7.195 2.893 5.402 1 97.69 98 MET A O 1
ATOM 757 N N . MET A 1 99 ? -8.227 2.223 3.561 1 98.56 99 MET A N 1
ATOM 758 C CA . MET A 1 99 ? -7.066 2.156 2.676 1 98.56 99 MET A CA 1
ATOM 759 C C . MET A 1 99 ? -7.324 2.916 1.379 1 98.56 99 MET A C 1
ATOM 761 O O . MET A 1 99 ? -8.477 3.07 0.964 1 98.56 99 MET A O 1
ATOM 765 N N . LEU A 1 100 ? -6.293 3.467 0.833 1 98.62 100 LEU A N 1
ATOM 766 C CA . LEU A 1 100 ? -6.371 4.188 -0.433 1 98.62 100 LEU A CA 1
ATOM 767 C C . LEU A 1 100 ? -5.066 4.066 -1.212 1 98.62 100 LEU A C 1
ATOM 769 O O . LEU A 1 100 ? -4.043 3.662 -0.656 1 98.62 100 LEU A O 1
ATOM 773 N N . TYR A 1 101 ? -5.133 4.281 -2.521 1 98.69 101 TYR A N 1
ATOM 774 C CA . TYR A 1 101 ? -3.936 4.285 -3.355 1 98.69 101 TYR A CA 1
ATOM 775 C C . TYR A 1 101 ? -3.988 5.41 -4.383 1 98.69 101 TYR A C 1
ATOM 777 O O . TYR A 1 101 ? -5.051 5.984 -4.629 1 98.69 101 TYR A O 1
ATOM 785 N N . GLY A 1 102 ? -2.803 5.762 -4.887 1 98.38 102 GLY A N 1
ATOM 786 C CA . GLY A 1 102 ? -2.684 6.816 -5.883 1 98.38 102 GLY A CA 1
ATOM 787 C C . GLY A 1 102 ? -1.268 7 -6.395 1 98.38 102 GLY A C 1
ATOM 788 O O . GLY A 1 102 ? -0.473 6.055 -6.383 1 98.38 102 GLY A O 1
ATOM 789 N N . THR A 1 103 ? -1.086 8.156 -6.938 1 98.19 103 THR A N 1
ATOM 790 C CA . THR A 1 103 ? 0.233 8.555 -7.422 1 98.19 103 THR A CA 1
ATOM 791 C C . THR A 1 103 ? 0.63 9.914 -6.863 1 98.19 103 THR A C 1
ATOM 793 O O . THR A 1 103 ? -0.227 10.688 -6.434 1 98.19 103 THR A O 1
ATOM 796 N N . VAL A 1 104 ? 1.914 10.117 -6.781 1 97.19 104 VAL A N 1
ATOM 797 C CA . VAL A 1 104 ? 2.455 11.438 -6.473 1 97.19 104 VAL A CA 1
ATOM 798 C C . VAL A 1 104 ? 3.537 11.805 -7.488 1 97.19 104 VAL A C 1
ATOM 800 O O . VAL A 1 104 ? 4.398 10.977 -7.809 1 97.19 104 VAL A O 1
ATOM 803 N N . THR A 1 105 ? 3.424 12.953 -8.062 1 96.31 105 THR A N 1
ATOM 804 C CA . THR A 1 105 ? 4.434 13.492 -8.961 1 96.31 105 THR A CA 1
ATOM 805 C C . THR A 1 105 ? 5.297 14.531 -8.242 1 96.31 105 THR A C 1
ATOM 807 O O . THR A 1 105 ? 4.777 15.484 -7.664 1 96.31 105 THR A O 1
ATOM 810 N N . TYR A 1 106 ? 6.605 14.328 -8.273 1 94.06 106 TYR A N 1
ATOM 811 C CA . TYR A 1 106 ? 7.566 15.219 -7.633 1 94.06 106 TYR A CA 1
ATOM 812 C C . TYR A 1 106 ? 8.344 16.031 -8.664 1 94.06 106 TYR A C 1
ATOM 814 O O . TYR A 1 106 ? 8.672 15.516 -9.734 1 94.06 106 TYR A O 1
ATOM 822 N N . VAL A 1 107 ? 8.625 17.188 -8.359 1 92.69 107 VAL A N 1
ATOM 823 C CA . VAL A 1 107 ? 9.727 17.953 -8.922 1 92.69 107 VAL A CA 1
ATOM 824 C C . VAL A 1 107 ? 10.789 18.219 -7.852 1 92.69 107 VAL A C 1
ATOM 826 O O . VAL A 1 107 ? 10.484 18.75 -6.785 1 92.69 107 VAL A O 1
ATOM 829 N N . MET A 1 108 ? 12 17.797 -8.141 1 91.31 108 MET A N 1
ATOM 830 C CA . MET A 1 108 ? 13.062 17.906 -7.145 1 91.31 108 MET A CA 1
ATOM 831 C C . MET A 1 108 ? 13.758 19.25 -7.238 1 91.31 108 MET A C 1
ATOM 833 O O . MET A 1 108 ? 13.836 19.844 -8.32 1 91.31 108 MET A O 1
ATOM 837 N N . LYS A 1 109 ? 14.273 19.516 -6.031 1 89.75 109 LYS A N 1
ATOM 838 C CA . LYS A 1 109 ? 15.078 20.734 -6.016 1 89.75 109 LYS A CA 1
ATOM 839 C C . LYS A 1 109 ? 16.391 20.547 -6.773 1 89.75 109 LYS A C 1
ATOM 841 O O . LYS A 1 109 ? 17 19.469 -6.707 1 89.75 109 LYS A O 1
ATOM 846 N N . HIS A 1 110 ? 16.797 21.438 -7.465 1 81.69 110 HIS A N 1
ATOM 847 C CA . HIS A 1 110 ? 18.094 21.5 -8.109 1 81.69 110 HIS A CA 1
ATOM 848 C C . HIS A 1 110 ? 18.203 20.5 -9.25 1 81.69 110 HIS A C 1
ATOM 850 O O . HIS A 1 110 ? 19.312 20.094 -9.625 1 81.69 110 HIS A O 1
ATOM 856 N N . ASP A 1 111 ? 17.109 19.875 -9.633 1 79.69 111 ASP A N 1
ATOM 857 C CA . ASP A 1 111 ? 17.141 19.094 -10.867 1 79.69 111 ASP A CA 1
ATOM 858 C C . ASP A 1 111 ? 17.375 19.984 -12.078 1 79.69 111 ASP A C 1
ATOM 860 O O . ASP A 1 111 ? 16.5 20.781 -12.445 1 79.69 111 ASP A O 1
ATOM 864 N N . PRO A 1 112 ? 18.531 19.812 -12.688 1 79.12 112 PRO A N 1
ATOM 865 C CA . PRO A 1 112 ? 18.812 20.703 -13.82 1 79.12 112 PRO A CA 1
ATOM 866 C C . PRO A 1 112 ? 17.828 20.516 -14.969 1 79.12 112 PRO A C 1
ATOM 868 O O . PRO A 1 112 ? 17.547 21.469 -15.703 1 79.12 112 PRO A O 1
ATOM 871 N N . GLU A 1 113 ? 17.281 19.312 -15.133 1 80 113 GLU A N 1
ATOM 872 C CA . GLU A 1 113 ? 16.359 19.031 -16.219 1 80 113 GLU A CA 1
ATOM 873 C C . GLU A 1 113 ? 14.914 19.234 -15.789 1 80 113 GLU A C 1
ATOM 875 O O . GLU A 1 113 ? 14.016 19.359 -16.625 1 80 113 GLU A O 1
ATOM 880 N N . GLY A 1 114 ? 14.742 19.344 -14.484 1 74.5 114 GLY A N 1
ATOM 881 C CA . GLY A 1 114 ? 13.414 19.531 -13.938 1 74.5 114 GLY A CA 1
ATOM 882 C C . GLY A 1 114 ? 12.469 18.391 -14.25 1 74.5 114 GLY A C 1
ATOM 883 O O . GLY A 1 114 ? 11.273 18.609 -14.469 1 74.5 114 GLY A O 1
ATOM 884 N N . LYS A 1 115 ? 12.984 17.234 -14.398 1 84.25 115 LYS A N 1
ATOM 885 C CA . LYS A 1 115 ? 12.141 16.094 -14.766 1 84.25 115 LYS A CA 1
ATOM 886 C C . LYS A 1 115 ? 11.281 15.641 -13.594 1 84.25 115 LYS A C 1
ATOM 888 O O . LYS A 1 115 ? 11.742 15.609 -12.453 1 84.25 115 LYS A O 1
ATOM 893 N N . ASP A 1 116 ? 10.016 15.43 -13.922 1 90.75 116 ASP A N 1
ATOM 894 C CA . ASP A 1 116 ? 9.078 14.914 -12.93 1 90.75 116 ASP A CA 1
ATOM 895 C C . ASP A 1 116 ? 9.273 13.414 -12.711 1 90.75 116 ASP A C 1
ATOM 897 O O . ASP A 1 116 ? 9.609 12.688 -13.641 1 90.75 116 ASP A O 1
ATOM 901 N N . VAL A 1 117 ? 9.133 13.039 -11.477 1 91.94 117 VAL A N 1
ATOM 902 C CA . VAL A 1 117 ? 9.133 11.625 -11.117 1 91.94 117 VAL A CA 1
ATOM 903 C C . VAL A 1 117 ? 7.777 11.242 -10.531 1 91.94 117 VAL A C 1
ATOM 905 O O . VAL A 1 117 ? 7.285 11.898 -9.609 1 91.94 117 VAL A O 1
ATOM 908 N N . LYS A 1 118 ? 7.238 10.242 -11.086 1 95.12 118 LYS A N 1
ATOM 909 C CA . LYS A 1 118 ? 5.957 9.75 -10.586 1 95.12 118 LYS A CA 1
ATOM 910 C C . LYS A 1 118 ? 6.137 8.453 -9.797 1 95.12 118 LYS A C 1
ATOM 912 O O . LYS A 1 118 ? 6.801 7.523 -10.266 1 95.12 118 LYS A O 1
ATOM 917 N N . ILE A 1 119 ? 5.535 8.414 -8.648 1 95.38 119 ILE A N 1
ATOM 918 C CA . ILE A 1 119 ? 5.645 7.254 -7.766 1 95.38 119 ILE A CA 1
ATOM 919 C C . ILE A 1 119 ? 4.25 6.785 -7.355 1 95.38 119 ILE A C 1
ATOM 921 O O . ILE A 1 119 ? 3.406 7.598 -6.965 1 95.38 119 ILE A O 1
ATOM 925 N N . ASP A 1 120 ? 4.027 5.453 -7.508 1 97.31 120 ASP A N 1
ATOM 926 C CA . ASP A 1 120 ? 2.818 4.84 -6.969 1 97.31 120 ASP A CA 1
ATOM 927 C C . ASP A 1 120 ? 2.928 4.637 -5.461 1 97.31 120 ASP A C 1
ATOM 929 O O . ASP A 1 120 ? 3.998 4.293 -4.953 1 97.31 120 ASP A O 1
ATOM 933 N N . TRP A 1 121 ? 1.795 4.832 -4.809 1 97.81 121 TRP A N 1
ATOM 934 C CA . TRP A 1 121 ? 1.774 4.617 -3.363 1 97.81 121 TRP A CA 1
ATOM 935 C C . TRP A 1 121 ? 0.422 4.074 -2.912 1 97.81 121 TRP A C 1
ATOM 937 O O . TRP A 1 121 ? -0.584 4.246 -3.605 1 97.81 121 TRP A O 1
ATOM 947 N N . ALA A 1 122 ? 0.392 3.316 -1.826 1 98.62 122 ALA A N 1
ATOM 948 C CA . ALA A 1 122 ? -0.786 2.977 -1.031 1 98.62 122 ALA A CA 1
ATOM 949 C C . ALA A 1 122 ? -0.652 3.5 0.396 1 98.62 122 ALA A C 1
ATOM 951 O O . ALA A 1 122 ? 0.453 3.801 0.853 1 98.62 122 ALA A O 1
ATOM 952 N N . ALA A 1 123 ? -1.807 3.596 1.059 1 98.81 123 ALA A N 1
ATOM 953 C CA . ALA A 1 123 ? -1.784 4.035 2.451 1 98.81 123 ALA A CA 1
ATOM 954 C C . ALA A 1 123 ? -2.965 3.457 3.227 1 98.81 123 ALA A C 1
ATOM 956 O O . ALA A 1 123 ? -3.971 3.061 2.635 1 98.81 123 ALA A O 1
ATOM 957 N N . ARG A 1 124 ? -2.748 3.361 4.531 1 98.75 124 ARG A N 1
ATOM 958 C CA . ARG A 1 124 ? -3.85 3.092 5.449 1 98.75 124 ARG A CA 1
ATOM 959 C C . ARG A 1 124 ? -3.912 4.141 6.555 1 98.75 124 ARG A C 1
ATOM 961 O O . ARG A 1 124 ? -2.877 4.641 7 1 98.75 124 ARG A O 1
ATOM 968 N N . ALA A 1 125 ? -5.141 4.43 6.961 1 98.81 125 ALA A N 1
ATOM 969 C CA . ALA A 1 125 ? -5.371 5.422 8.008 1 98.81 125 ALA A CA 1
ATOM 970 C C . ALA A 1 125 ? -6.43 4.945 8.992 1 98.81 125 ALA A C 1
ATOM 972 O O . ALA A 1 125 ? -7.363 4.234 8.617 1 98.81 125 ALA A O 1
ATOM 973 N N . GLU A 1 126 ? -6.266 5.246 10.195 1 98.62 126 GLU A N 1
ATOM 974 C CA . GLU A 1 126 ? -7.254 5.105 11.266 1 98.62 126 GLU A CA 1
ATOM 975 C C . GLU A 1 126 ? -7.602 6.461 11.875 1 98.62 126 GLU A C 1
ATOM 977 O O . GLU A 1 126 ? -6.727 7.301 12.078 1 98.62 126 GLU A O 1
ATOM 982 N N . PHE A 1 127 ? -8.836 6.598 12.164 1 98.5 127 PHE A N 1
ATOM 983 C CA . PHE A 1 127 ? -9.305 7.918 12.562 1 98.5 127 PHE A CA 1
ATOM 984 C C . PHE A 1 127 ? -9.875 7.883 13.977 1 98.5 127 PHE A C 1
ATOM 986 O O . PHE A 1 127 ? -10.375 6.852 14.43 1 98.5 127 PHE A O 1
ATOM 993 N N . GLU A 1 128 ? -9.797 8.977 14.617 1 97.94 128 GLU A N 1
ATOM 994 C CA . GLU A 1 128 ? -10.422 9.281 15.898 1 97.94 128 GLU A CA 1
ATOM 995 C C . GLU A 1 128 ? -11.031 10.68 15.906 1 97.94 128 GLU A C 1
ATOM 997 O O . GLU A 1 128 ? -10.453 11.609 15.336 1 97.94 128 GLU A O 1
ATOM 1002 N N . ASP A 1 129 ? -12.18 10.734 16.531 1 96.38 129 ASP A N 1
ATOM 1003 C CA . ASP A 1 129 ? -12.836 12.039 16.547 1 96.38 129 ASP A CA 1
ATOM 1004 C C . ASP A 1 129 ? -12.227 12.953 17.609 1 96.38 129 ASP A C 1
ATOM 1006 O O . ASP A 1 129 ? -12.211 12.609 18.797 1 96.38 129 ASP A O 1
ATOM 1010 N N . GLY A 1 130 ? -11.68 14.062 17.094 1 93.12 130 GLY A N 1
ATOM 1011 C CA . GLY A 1 130 ? -11.211 15.109 17.984 1 93.12 130 GLY A CA 1
ATOM 1012 C C . GLY A 1 130 ? -12.227 16.219 18.203 1 93.12 130 GLY A C 1
ATOM 1013 O O . GLY A 1 130 ? -13.406 16.047 17.875 1 93.12 130 GLY A O 1
ATOM 1014 N N . LEU A 1 131 ? -11.75 17.297 18.719 1 91.25 131 LEU A N 1
ATOM 1015 C CA . LEU A 1 131 ? -12.602 18.438 19.062 1 91.25 131 LEU A CA 1
ATOM 1016 C C . LEU A 1 131 ? -13.211 19.062 17.812 1 91.25 131 LEU A C 1
ATOM 1018 O O . LEU A 1 131 ? -14.375 19.453 17.812 1 91.25 131 LEU A O 1
ATOM 1022 N N . GLU A 1 132 ? -12.414 19.125 16.734 1 92.75 132 GLU A N 1
ATOM 1023 C CA . GLU A 1 132 ? -12.852 19.812 15.531 1 92.75 132 GLU A CA 1
ATOM 1024 C C . GLU A 1 132 ? -13.18 18.812 14.422 1 92.75 132 GLU A C 1
ATOM 1026 O O . GLU A 1 132 ? -13.195 19.172 13.242 1 92.75 132 GLU A O 1
ATOM 1031 N N . GLY A 1 133 ? -13.438 17.594 14.773 1 95.75 133 GLY A N 1
ATOM 1032 C CA . GLY A 1 133 ? -13.734 16.578 13.781 1 95.75 133 GLY A CA 1
ATOM 1033 C C . GLY A 1 133 ? -12.727 15.445 13.766 1 95.75 133 GLY A C 1
ATOM 1034 O O . GLY A 1 133 ? -11.867 15.359 14.648 1 95.75 133 GLY A O 1
ATOM 1035 N N . PRO A 1 134 ? -12.867 14.586 12.789 1 97.69 134 PRO A N 1
ATOM 1036 C CA . PRO A 1 134 ? -11.953 13.445 12.742 1 97.69 134 PRO A CA 1
ATOM 1037 C C . PRO A 1 134 ? -10.516 13.844 12.438 1 97.69 134 PRO A C 1
ATOM 1039 O O . PRO A 1 134 ? -10.281 14.766 11.656 1 97.69 134 PRO A O 1
ATOM 1042 N N . ARG A 1 135 ? -9.609 13.156 13.102 1 98.62 135 ARG A N 1
ATOM 1043 C CA . ARG A 1 135 ? -8.172 13.219 12.859 1 98.62 135 ARG A CA 1
ATOM 1044 C C . ARG A 1 135 ? -7.574 11.828 12.734 1 98.62 135 ARG A C 1
ATOM 1046 O O . ARG A 1 135 ? -8.156 10.844 13.195 1 98.62 135 ARG A O 1
ATOM 1053 N N . MET A 1 136 ? -6.449 11.758 12.109 1 98.81 136 MET A N 1
ATOM 1054 C CA . MET A 1 136 ? -5.785 10.469 11.977 1 98.81 136 MET A CA 1
ATOM 1055 C C . MET A 1 136 ? -5.035 10.102 13.25 1 98.81 136 MET A C 1
ATOM 1057 O O . MET A 1 136 ? -4.203 10.875 13.734 1 98.81 136 MET A O 1
ATOM 1061 N N . ARG A 1 137 ? -5.332 8.938 13.789 1 98.69 137 ARG A N 1
ATOM 1062 C CA . ARG A 1 137 ? -4.535 8.438 14.906 1 98.69 137 ARG A CA 1
ATOM 1063 C C . ARG A 1 137 ? -3.398 7.547 14.406 1 98.69 137 ARG A C 1
ATOM 1065 O O . ARG A 1 137 ? -2.461 7.262 15.156 1 98.69 137 ARG A O 1
ATOM 1072 N N . TYR A 1 138 ? -3.535 7.051 13.25 1 98.81 138 TYR A N 1
ATOM 1073 C CA . TYR A 1 138 ? -2.551 6.195 12.594 1 98.81 138 TYR A CA 1
ATOM 1074 C C . TYR A 1 138 ? -2.576 6.395 11.086 1 98.81 138 TYR A C 1
ATOM 1076 O O . TYR A 1 138 ? -3.648 6.488 10.484 1 98.81 138 TYR A O 1
ATOM 1084 N N . TYR A 1 139 ? -1.427 6.566 10.492 1 98.88 139 TYR A N 1
ATOM 1085 C CA . TYR A 1 139 ? -1.27 6.723 9.047 1 98.88 139 TYR A CA 1
ATOM 1086 C C . TYR A 1 139 ? 0.023 6.074 8.57 1 98.88 139 TYR A C 1
ATOM 1088 O O . TYR A 1 139 ? 1.107 6.402 9.055 1 98.88 139 TYR A O 1
ATOM 1096 N N . GLN A 1 140 ? -0.136 5.113 7.637 1 98.88 140 GLN A N 1
ATOM 1097 C CA . GLN A 1 140 ? 1.033 4.445 7.074 1 98.88 140 GLN A CA 1
ATOM 1098 C C . GLN A 1 140 ? 1.001 4.469 5.551 1 98.88 140 GLN A C 1
ATOM 1100 O O . GLN A 1 140 ? -0.021 4.145 4.941 1 98.88 140 GLN A O 1
ATOM 1105 N N . VAL A 1 141 ? 2.16 4.934 5.016 1 98.69 141 VAL A N 1
ATOM 1106 C CA . VAL A 1 141 ? 2.314 4.992 3.564 1 98.69 141 VAL A CA 1
ATOM 1107 C C . VAL A 1 141 ? 3.258 3.883 3.102 1 98.69 141 VAL A C 1
ATOM 1109 O O . VAL A 1 141 ? 4.316 3.67 3.697 1 98.69 141 VAL A O 1
ATOM 1112 N N . TYR A 1 142 ? 2.814 3.188 2.109 1 98.06 142 TYR A N 1
ATOM 1113 C CA . TYR A 1 142 ? 3.605 2.162 1.438 1 98.06 142 TYR A CA 1
ATOM 1114 C C . TYR A 1 142 ? 4.066 2.639 0.066 1 98.06 142 TYR A C 1
ATOM 1116 O O . TYR A 1 142 ? 3.244 2.902 -0.815 1 98.06 142 TYR A O 1
ATOM 1124 N N . LEU A 1 143 ? 5.332 2.75 -0.087 1 96.44 143 LEU A N 1
ATOM 1125 C CA . LEU A 1 143 ? 5.914 3.152 -1.364 1 96.44 143 LEU A CA 1
ATOM 1126 C C . LEU A 1 143 ? 7.344 2.645 -1.496 1 96.44 143 LEU A C 1
ATOM 1128 O O . LEU A 1 143 ? 7.941 2.191 -0.516 1 96.44 143 LEU A O 1
ATOM 1132 N N . ASP A 1 144 ? 7.844 2.67 -2.68 1 94.56 144 ASP A N 1
ATOM 1133 C CA . ASP A 1 144 ? 9.195 2.209 -2.992 1 94.56 144 ASP A CA 1
ATOM 1134 C C . ASP A 1 144 ? 10.227 3.299 -2.701 1 94.56 144 ASP A C 1
ATOM 1136 O O . ASP A 1 144 ? 10.461 4.172 -3.539 1 94.56 144 ASP A O 1
ATOM 1140 N N . THR A 1 145 ? 10.898 3.15 -1.648 1 92.12 145 THR A N 1
ATOM 1141 C CA . THR A 1 145 ? 11.836 4.199 -1.26 1 92.12 145 THR A CA 1
ATOM 1142 C C . THR A 1 145 ? 13.078 4.168 -2.145 1 92.12 145 THR A C 1
ATOM 1144 O O . THR A 1 145 ? 13.758 5.184 -2.303 1 92.12 145 THR A O 1
ATOM 1147 N N . ALA A 1 146 ? 13.344 3.016 -2.691 1 89.06 146 ALA A N 1
ATOM 1148 C CA . ALA A 1 146 ? 14.445 2.975 -3.648 1 89.06 146 ALA A CA 1
ATOM 1149 C C . ALA A 1 146 ? 14.18 3.9 -4.832 1 89.06 146 ALA A C 1
ATOM 1151 O O . ALA A 1 146 ? 15.055 4.664 -5.242 1 89.06 146 ALA A O 1
ATOM 1152 N N . ALA A 1 147 ? 12.992 3.826 -5.332 1 85.56 147 ALA A N 1
ATOM 1153 C CA . ALA A 1 147 ? 12.609 4.695 -6.441 1 85.56 147 ALA A CA 1
ATOM 1154 C C . ALA A 1 147 ? 12.586 6.16 -6.008 1 85.56 147 ALA A C 1
ATOM 1156 O O . ALA A 1 147 ? 13.031 7.039 -6.746 1 85.56 147 ALA A O 1
ATOM 1157 N N . GLN A 1 148 ? 12.117 6.414 -4.875 1 83.75 148 GLN A N 1
ATOM 1158 C CA . GLN A 1 148 ? 12.039 7.77 -4.34 1 83.75 148 GLN A CA 1
ATOM 1159 C C . GLN A 1 148 ? 13.43 8.367 -4.152 1 83.75 148 GLN A C 1
ATOM 1161 O O . GLN A 1 148 ? 13.672 9.523 -4.516 1 83.75 148 GLN A O 1
ATOM 1166 N N . GLN A 1 149 ? 14.312 7.531 -3.641 1 82.75 149 GLN A N 1
ATOM 1167 C CA . GLN A 1 149 ? 15.672 7.984 -3.369 1 82.75 149 GLN A CA 1
ATOM 1168 C C . GLN A 1 149 ? 16.453 8.172 -4.664 1 82.75 149 GLN A C 1
ATOM 1170 O O . GLN A 1 149 ? 17.266 9.094 -4.777 1 82.75 149 GLN A O 1
ATOM 1175 N N . ALA A 1 150 ? 16.203 7.305 -5.562 1 81.62 150 ALA A N 1
ATOM 1176 C CA . ALA A 1 150 ? 16.859 7.426 -6.859 1 81.62 150 ALA A CA 1
ATOM 1177 C C . ALA A 1 150 ? 16.484 8.734 -7.547 1 81.62 150 ALA A C 1
ATOM 1179 O O . ALA A 1 150 ? 17.328 9.375 -8.188 1 81.62 150 ALA A O 1
ATOM 1180 N N . ALA A 1 151 ? 15.312 9.148 -7.383 1 78.25 151 ALA A N 1
ATOM 1181 C CA . ALA A 1 151 ? 14.859 10.422 -7.945 1 78.25 151 ALA A CA 1
ATOM 1182 C C . ALA A 1 151 ? 15.562 11.594 -7.277 1 78.25 151 ALA A C 1
ATOM 1184 O O . ALA A 1 151 ? 15.977 12.539 -7.949 1 78.25 151 ALA A O 1
ATOM 1185 N N . ALA A 1 152 ? 15.773 11.5 -6 1 78.75 152 ALA A N 1
ATOM 1186 C CA . ALA A 1 152 ? 16.438 12.555 -5.242 1 78.75 152 ALA A CA 1
ATOM 1187 C C . ALA A 1 152 ? 17.922 12.609 -5.559 1 78.75 152 ALA A C 1
ATOM 1189 O O . ALA A 1 152 ? 18.5 13.688 -5.684 1 78.75 152 ALA A O 1
ATOM 1190 N N . ALA A 1 153 ? 18.547 11.461 -5.656 1 78.5 153 ALA A N 1
ATOM 1191 C CA . ALA A 1 153 ? 19.984 11.359 -5.891 1 78.5 153 ALA A CA 1
ATOM 1192 C C . ALA A 1 153 ? 20.344 11.82 -7.301 1 78.5 153 ALA A C 1
ATOM 1194 O O . ALA A 1 153 ? 21.438 12.375 -7.523 1 78.5 153 ALA A O 1
ATOM 1195 N N . ALA A 1 154 ? 19.516 11.625 -8.164 1 74.56 154 ALA A N 1
ATOM 1196 C CA . ALA A 1 154 ? 19.766 11.984 -9.555 1 74.56 154 ALA A CA 1
ATOM 1197 C C . ALA A 1 154 ? 19.922 13.5 -9.711 1 74.56 154 ALA A C 1
ATOM 1199 O O . ALA A 1 154 ? 20.656 13.969 -10.578 1 74.56 154 ALA A O 1
ATOM 1200 N N . VAL A 1 155 ? 19.438 14.227 -8.789 1 73.5 155 VAL A N 1
ATOM 1201 C CA . VAL A 1 155 ? 19.453 15.68 -8.914 1 73.5 155 VAL A CA 1
ATOM 1202 C C . VAL A 1 155 ? 20.641 16.25 -8.133 1 73.5 155 VAL A C 1
ATOM 1204 O O . VAL A 1 155 ? 21.125 17.344 -8.43 1 73.5 155 VAL A O 1
ATOM 1207 N N . GLN A 1 156 ? 21.062 15.578 -7.156 1 66.25 156 GLN A N 1
ATOM 1208 C CA . GLN A 1 156 ? 22.234 16.031 -6.41 1 66.25 156 GLN A CA 1
ATOM 1209 C C . GLN A 1 156 ? 23.516 15.836 -7.219 1 66.25 156 GLN A C 1
ATOM 1211 O O . GLN A 1 156 ? 24.484 16.562 -7.027 1 66.25 156 GLN A O 1
ATOM 1216 N N . LYS A 1 157 ? 23.531 14.836 -8.047 1 59.31 157 LYS A N 1
ATOM 1217 C CA . LYS A 1 157 ? 24.734 14.57 -8.836 1 59.31 157 LYS A CA 1
ATOM 1218 C C . LYS A 1 157 ? 24.812 15.5 -10.047 1 59.31 157 LYS A C 1
ATOM 1220 O O . LYS A 1 157 ? 25.859 15.57 -10.711 1 59.31 157 LYS A O 1
ATOM 1225 N N . SER A 1 158 ? 23.75 16.172 -10.289 1 48.75 158 SER A N 1
ATOM 1226 C CA . SER A 1 158 ? 23.875 17.062 -11.438 1 48.75 158 SER A CA 1
ATOM 1227 C C . SER A 1 158 ? 24.344 18.453 -11.008 1 48.75 158 SER A C 1
ATOM 1229 O O . SER A 1 158 ? 24 18.922 -9.922 1 48.75 158 SER A O 1
ATOM 1231 N N . MET B 1 1 ? -3.822 29.875 -10.109 1 17.23 1 MET B N 1
ATOM 1232 C CA . MET B 1 1 ? -4.211 28.781 -10.984 1 17.23 1 MET B CA 1
ATOM 1233 C C . MET B 1 1 ? -4.695 27.578 -10.172 1 17.23 1 MET B C 1
ATOM 1235 O O . MET B 1 1 ? -3.992 27.094 -9.281 1 17.23 1 MET B O 1
ATOM 1239 N N . ALA B 1 2 ? -6 27.406 -10.156 1 17.66 2 ALA B N 1
ATOM 1240 C CA . ALA B 1 2 ? -6.824 26.516 -9.336 1 17.66 2 ALA B CA 1
ATOM 1241 C C . ALA B 1 2 ? -6.422 25.062 -9.531 1 17.66 2 ALA B C 1
ATOM 1243 O O . ALA B 1 2 ? -6.301 24.594 -10.664 1 17.66 2 ALA B O 1
ATOM 1244 N N . HIS B 1 3 ? -5.453 24.594 -8.906 1 22.48 3 HIS B N 1
ATOM 1245 C CA . HIS B 1 3 ? -5.125 23.172 -8.898 1 22.48 3 HIS B CA 1
ATOM 1246 C C . HIS B 1 3 ? -6.371 22.328 -8.688 1 22.48 3 HIS B C 1
ATOM 1248 O O . HIS B 1 3 ? -7.098 22.516 -7.707 1 22.48 3 HIS B O 1
ATOM 1254 N N . ASN B 1 4 ? -7.117 22.125 -9.727 1 23.03 4 ASN B N 1
ATOM 1255 C CA . ASN B 1 4 ? -8.352 21.344 -9.711 1 23.03 4 ASN B CA 1
ATOM 1256 C C . ASN B 1 4 ? -8.125 19.953 -9.109 1 23.03 4 ASN B C 1
ATOM 1258 O O . ASN B 1 4 ? -7.375 19.156 -9.664 1 23.03 4 ASN B O 1
ATOM 1262 N N . ILE B 1 5 ? -7.879 19.812 -7.895 1 29.8 5 ILE B N 1
ATOM 1263 C CA . ILE B 1 5 ? -8.125 18.469 -7.375 1 29.8 5 ILE B CA 1
ATOM 1264 C C . ILE B 1 5 ? -9.297 17.844 -8.117 1 29.8 5 ILE B C 1
ATOM 1266 O O . ILE B 1 5 ? -10.422 18.359 -8.055 1 29.8 5 ILE B O 1
ATOM 1270 N N . GLN B 1 6 ? -9.156 17.641 -9.43 1 26.86 6 GLN B N 1
ATOM 1271 C CA . GLN B 1 6 ? -10.297 16.906 -9.953 1 26.86 6 GLN B CA 1
ATOM 1272 C C . GLN B 1 6 ? -10.883 15.969 -8.898 1 26.86 6 GLN B C 1
ATOM 1274 O O . GLN B 1 6 ? -10.195 15.086 -8.391 1 26.86 6 GLN B O 1
ATOM 1279 N N . SER B 1 7 ? -11.664 16.469 -8.023 1 27.45 7 SER B N 1
ATOM 1280 C CA . SER B 1 7 ? -12.648 15.789 -7.184 1 27.45 7 SER B CA 1
ATOM 1281 C C . SER B 1 7 ? -13.055 14.453 -7.789 1 27.45 7 SER B C 1
ATOM 1283 O O . SER B 1 7 ? -13.734 14.414 -8.812 1 27.45 7 SER B O 1
ATOM 1285 N N . THR B 1 8 ? -12.055 13.664 -8.195 1 29.44 8 THR B N 1
ATOM 1286 C CA . THR B 1 8 ? -12.688 12.398 -8.547 1 29.44 8 THR B CA 1
ATOM 1287 C C . THR B 1 8 ? -13.906 12.133 -7.668 1 29.44 8 THR B C 1
ATOM 1289 O O . THR B 1 8 ? -13.836 12.273 -6.445 1 29.44 8 THR B O 1
ATOM 1292 N N . SER B 1 9 ? -14.969 12.562 -8.195 1 27.86 9 SER B N 1
ATOM 1293 C CA . SER B 1 9 ? -16.297 12.164 -7.746 1 27.86 9 SER B CA 1
ATOM 1294 C C . SER B 1 9 ? -16.25 10.844 -6.98 1 27.86 9 SER B C 1
ATOM 1296 O O . SER B 1 9 ? -15.773 9.836 -7.5 1 27.86 9 SER B O 1
ATOM 1298 N N . LEU B 1 10 ? -15.688 10.914 -5.805 1 32.81 10 LEU B N 1
ATOM 1299 C CA . LEU B 1 10 ? -16.172 9.82 -4.969 1 32.81 10 LEU B CA 1
ATOM 1300 C C . LEU B 1 10 ? -17.578 9.391 -5.406 1 32.81 10 LEU B C 1
ATOM 1302 O O . LEU B 1 10 ? -18.562 10.094 -5.156 1 32.81 10 LEU B O 1
ATOM 1306 N N . THR B 1 11 ? -17.75 9.281 -6.684 1 30.72 11 THR B N 1
ATOM 1307 C CA . THR B 1 11 ? -19.031 8.703 -7.043 1 30.72 11 THR B CA 1
ATOM 1308 C C . THR B 1 11 ? -19.484 7.688 -5.996 1 30.72 11 THR B C 1
ATOM 1310 O O . THR B 1 11 ? -18.734 6.762 -5.664 1 30.72 11 THR B O 1
ATOM 1313 N N . SER B 1 12 ? -19.938 8.258 -4.895 1 33.22 12 SER B N 1
ATOM 1314 C CA . SER B 1 12 ? -20.812 7.477 -4.035 1 33.22 12 SER B CA 1
ATOM 1315 C C . SER B 1 12 ? -21.641 6.492 -4.848 1 33.22 12 SER B C 1
ATOM 1317 O O . SER B 1 12 ? -22.688 6.855 -5.395 1 33.22 12 SER B O 1
ATOM 1319 N N . SER B 1 13 ? -21.25 6.066 -5.992 1 34.03 13 SER B N 1
ATOM 1320 C CA . SER B 1 13 ? -22.188 5.047 -6.449 1 34.03 13 SER B CA 1
ATOM 1321 C C . SER B 1 13 ? -22.609 4.137 -5.305 1 34.03 13 SER B C 1
ATOM 1323 O O . SER B 1 13 ? -21.797 3.768 -4.461 1 34.03 13 SER B O 1
ATOM 1325 N N . GLY B 1 14 ? -23.703 4.445 -4.742 1 37.28 14 GLY B N 1
ATOM 1326 C CA . GLY B 1 14 ? -24.453 3.523 -3.902 1 37.28 14 GLY B CA 1
ATOM 1327 C C . GLY B 1 14 ? -24.062 2.072 -4.113 1 37.28 14 GLY B C 1
ATOM 1328 O O . GLY B 1 14 ? -24.812 1.31 -4.734 1 37.28 14 GLY B O 1
ATOM 1329 N N . SER B 1 15 ? -22.797 1.911 -4.66 1 45.31 15 SER B N 1
ATOM 1330 C CA . SER B 1 15 ? -22.547 0.509 -4.98 1 45.31 15 SER B CA 1
ATOM 1331 C C . SER B 1 15 ? -22.812 -0.389 -3.777 1 45.31 15 SER B C 1
ATOM 1333 O O . SER B 1 15 ? -22.609 0.02 -2.633 1 45.31 15 SER B O 1
ATOM 1335 N N . SER B 1 16 ? -23.766 -1.149 -4.016 1 57.47 16 SER B N 1
ATOM 1336 C CA . SER B 1 16 ? -24.188 -2.18 -3.074 1 57.47 16 SER B CA 1
ATOM 1337 C C . SER B 1 16 ? -22.984 -2.867 -2.426 1 57.47 16 SER B C 1
ATOM 1339 O O . SER B 1 16 ? -21.984 -3.141 -3.092 1 57.47 16 SER B O 1
ATOM 1341 N N . PRO B 1 17 ? -22.938 -2.773 -1.202 1 73.25 17 PRO B N 1
ATOM 1342 C CA . PRO B 1 17 ? -21.922 -3.531 -0.474 1 73.25 17 PRO B CA 1
ATOM 1343 C C . PRO B 1 17 ? -21.734 -4.949 -1.009 1 73.25 17 PRO B C 1
ATOM 1345 O O . PRO B 1 17 ? -22.688 -5.523 -1.565 1 73.25 17 PRO B O 1
ATOM 1348 N N . ILE B 1 18 ? -20.547 -5.312 -1.101 1 82 18 ILE B N 1
ATOM 1349 C CA . ILE B 1 18 ? -20.234 -6.684 -1.492 1 82 18 ILE B CA 1
ATOM 1350 C C . ILE B 1 18 ? -21.062 -7.66 -0.667 1 82 18 ILE B C 1
ATOM 1352 O O . ILE B 1 18 ? -21.312 -7.43 0.521 1 82 18 ILE B O 1
ATOM 1356 N N . SER B 1 19 ? -21.547 -8.641 -1.328 1 86.81 19 SER B N 1
ATOM 1357 C CA . SER B 1 19 ? -22.297 -9.656 -0.592 1 86.81 19 SER B CA 1
ATOM 1358 C C . SER B 1 19 ? -21.375 -10.461 0.328 1 86.81 19 SER B C 1
ATOM 1360 O O . SER B 1 19 ? -20.188 -10.578 0.076 1 86.81 19 SER B O 1
ATOM 1362 N N . SER B 1 20 ? -21.969 -10.984 1.351 1 87.88 20 SER B N 1
ATOM 1363 C CA . SER B 1 20 ? -21.219 -11.797 2.293 1 87.88 20 SER B CA 1
ATOM 1364 C C . SER B 1 20 ? -20.656 -13.055 1.62 1 87.88 20 SER B C 1
ATOM 1366 O O . SER B 1 20 ? -19.562 -13.5 1.945 1 87.88 20 SER B O 1
ATOM 1368 N N . GLU B 1 21 ? -21.359 -13.633 0.741 1 90.88 21 GLU B N 1
ATOM 1369 C CA . GLU B 1 21 ? -20.922 -14.82 0.019 1 90.88 21 GLU B CA 1
ATOM 1370 C C . GLU B 1 21 ? -19.719 -14.516 -0.867 1 90.88 21 GLU B C 1
ATOM 1372 O O . GLU B 1 21 ? -18.734 -15.266 -0.887 1 90.88 21 GLU B O 1
ATOM 1377 N N . ARG B 1 22 ? -19.828 -13.445 -1.629 1 92.75 22 ARG B N 1
ATOM 1378 C CA . ARG B 1 22 ? -18.719 -13.031 -2.488 1 92.75 22 ARG B CA 1
ATOM 1379 C C . ARG B 1 22 ? -17.469 -12.703 -1.664 1 92.75 22 ARG B C 1
ATOM 1381 O O . ARG B 1 22 ? -16.359 -13.086 -2.027 1 92.75 22 ARG B O 1
ATOM 1388 N N . ALA B 1 23 ? -17.703 -12.023 -0.571 1 91.94 23 ALA B N 1
ATOM 1389 C CA . ALA B 1 23 ? -16.594 -11.703 0.324 1 91.94 23 ALA B CA 1
ATOM 1390 C C . ALA B 1 23 ? -15.891 -12.969 0.816 1 91.94 23 ALA B C 1
ATOM 1392 O O . ALA B 1 23 ? -14.664 -13.055 0.801 1 91.94 23 ALA B O 1
ATOM 1393 N N . SER B 1 24 ? -16.672 -13.914 1.232 1 94.69 24 SER B N 1
ATOM 1394 C CA . SER B 1 24 ? -16.125 -15.172 1.729 1 94.69 24 SER B CA 1
ATOM 1395 C C . SER B 1 24 ? -15.32 -15.891 0.647 1 94.69 24 SER B C 1
ATOM 1397 O O . SER B 1 24 ? -14.258 -16.453 0.922 1 94.69 24 SER B O 1
ATOM 1399 N N . THR B 1 25 ? -15.797 -15.859 -0.541 1 95.62 25 THR B N 1
ATOM 1400 C CA . THR B 1 25 ? -15.125 -16.484 -1.67 1 95.62 25 THR B CA 1
ATOM 1401 C C . THR B 1 25 ? -13.766 -15.836 -1.926 1 95.62 25 THR B C 1
ATOM 1403 O O . THR B 1 25 ? -12.758 -16.516 -2.104 1 95.62 25 THR B O 1
ATOM 1406 N N . LEU B 1 26 ? -13.75 -14.539 -1.909 1 96.69 26 LEU B N 1
ATOM 1407 C CA . LEU B 1 26 ? -12.516 -13.812 -2.186 1 96.69 26 LEU B CA 1
ATOM 1408 C C . LEU B 1 26 ? -11.523 -13.961 -1.034 1 96.69 26 LEU B C 1
ATOM 1410 O O . LEU B 1 26 ? -10.312 -14.023 -1.255 1 96.69 26 LEU B O 1
ATOM 1414 N N . ILE B 1 27 ? -12.062 -14.047 0.171 1 96.75 27 ILE B N 1
ATOM 1415 C CA . ILE B 1 27 ? -11.195 -14.273 1.322 1 96.75 27 ILE B CA 1
ATOM 1416 C C . ILE B 1 27 ? -10.523 -15.641 1.197 1 96.75 27 ILE B C 1
ATOM 1418 O O . ILE B 1 27 ? -9.32 -15.766 1.437 1 96.75 27 ILE B O 1
ATOM 1422 N N . THR B 1 28 ? -11.266 -16.609 0.843 1 97.06 28 THR B N 1
ATOM 1423 C CA . THR B 1 28 ? -10.727 -17.953 0.652 1 97.06 28 THR B CA 1
ATOM 1424 C C . THR B 1 28 ? -9.688 -17.953 -0.461 1 97.06 28 THR B C 1
ATOM 1426 O O . THR B 1 28 ? -8.633 -18.578 -0.325 1 97.06 28 THR B O 1
ATOM 1429 N N . LEU B 1 29 ? -9.977 -17.25 -1.519 1 97.56 29 LEU B N 1
ATOM 1430 C CA . LEU B 1 29 ? -9.047 -17.141 -2.635 1 97.56 29 LEU B CA 1
ATOM 1431 C C . LEU B 1 29 ? -7.723 -16.531 -2.184 1 97.56 29 LEU B C 1
ATOM 1433 O O . LEU B 1 29 ? -6.652 -17.078 -2.459 1 97.56 29 LEU B O 1
ATOM 1437 N N . MET B 1 30 ? -7.773 -15.461 -1.474 1 98.31 30 MET B N 1
ATOM 1438 C CA . MET B 1 30 ? -6.566 -14.75 -1.071 1 98.31 30 MET B CA 1
ATOM 1439 C C . MET B 1 30 ? -5.785 -15.547 -0.033 1 98.31 30 MET B C 1
ATOM 1441 O O . MET B 1 30 ? -4.551 -15.539 -0.035 1 98.31 30 MET B O 1
ATOM 1445 N N . SER B 1 31 ? -6.535 -16.234 0.796 1 98 31 SER B N 1
ATOM 1446 C CA . SER B 1 31 ? -5.867 -17.109 1.747 1 98 31 SER B CA 1
ATOM 1447 C C . SER B 1 31 ? -5.062 -18.188 1.029 1 98 31 SER B C 1
ATOM 1449 O O . SER B 1 31 ? -3.898 -18.422 1.361 1 98 31 SER B O 1
ATOM 1451 N N . SER B 1 32 ? -5.656 -18.781 0.069 1 98.25 32 SER B N 1
ATOM 1452 C CA . SER B 1 32 ? -4.969 -19.797 -0.723 1 98.25 32 SER B CA 1
ATOM 1453 C C . SER B 1 32 ? -3.807 -19.188 -1.504 1 98.25 32 SER B C 1
ATOM 1455 O O . SER B 1 32 ? -2.752 -19.812 -1.634 1 98.25 32 SER B O 1
ATOM 1457 N N . PHE B 1 33 ? -3.988 -18.047 -1.97 1 98.81 33 PHE B N 1
ATOM 1458 C CA . PHE B 1 33 ? -2.949 -17.344 -2.723 1 98.81 33 PHE B CA 1
ATOM 1459 C C . PHE B 1 33 ? -1.712 -17.125 -1.86 1 98.81 33 PHE B C 1
ATOM 1461 O O . PHE B 1 33 ? -0.595 -17.438 -2.277 1 98.81 33 PHE B O 1
ATOM 1468 N N . TYR B 1 34 ? -1.856 -16.641 -0.713 1 98.81 34 TYR B N 1
ATOM 1469 C CA . TYR B 1 34 ? -0.702 -16.328 0.125 1 98.81 34 TYR B CA 1
ATOM 1470 C C . TYR B 1 34 ? -0.058 -17.609 0.649 1 98.81 34 TYR B C 1
ATOM 1472 O O . TYR B 1 34 ? 1.163 -17.672 0.811 1 98.81 34 TYR B O 1
ATOM 1480 N N . TH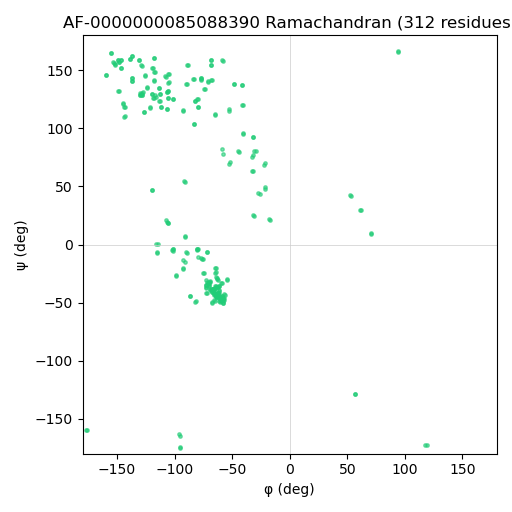R B 1 35 ? -0.876 -18.625 0.926 1 98.5 35 THR B N 1
ATOM 1481 C CA . THR B 1 35 ? -0.311 -19.938 1.267 1 98.5 35 THR B CA 1
ATOM 1482 C C . THR B 1 35 ? 0.571 -20.453 0.134 1 98.5 35 THR B C 1
ATOM 1484 O O . THR B 1 35 ? 1.676 -20.938 0.375 1 98.5 35 THR B O 1
ATOM 1487 N N . THR B 1 36 ? 0.075 -20.312 -1.063 1 98.75 36 THR B N 1
ATOM 1488 C CA . THR B 1 36 ? 0.833 -20.734 -2.24 1 98.75 36 THR B CA 1
ATOM 1489 C C . THR B 1 36 ? 2.057 -19.844 -2.434 1 98.75 36 THR B C 1
ATOM 1491 O O . THR B 1 36 ? 3.133 -20.328 -2.793 1 98.75 36 THR B O 1
ATOM 1494 N N . SER B 1 37 ? 1.927 -18.531 -2.23 1 98.5 37 SER B N 1
ATOM 1495 C CA . SER B 1 37 ? 3.027 -17.578 -2.348 1 98.5 37 SER B CA 1
ATOM 1496 C C . SER B 1 37 ? 4.207 -17.984 -1.468 1 98.5 37 SER B C 1
ATOM 1498 O O . SER B 1 37 ? 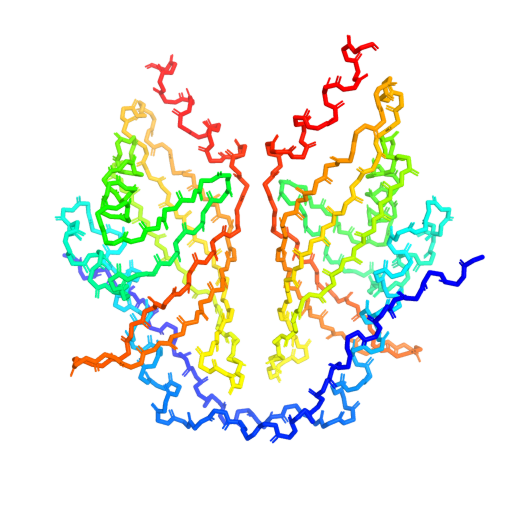5.363 -17.781 -1.839 1 98.5 37 SER B O 1
ATOM 1500 N N . ASP B 1 38 ? 3.92 -18.641 -0.365 1 98.5 38 ASP B N 1
ATOM 1501 C CA . ASP B 1 38 ? 4.938 -19 0.619 1 98.5 38 ASP B CA 1
ATOM 1502 C C . ASP B 1 38 ? 5.559 -20.359 0.309 1 98.5 38 ASP B C 1
ATOM 1504 O O . ASP B 1 38 ? 6.48 -20.797 0.999 1 98.5 38 ASP B O 1
ATOM 1508 N N . ASN B 1 39 ? 5.031 -21.078 -0.668 1 98.5 39 ASN B N 1
ATOM 1509 C CA . ASN B 1 39 ? 5.543 -22.375 -1.094 1 98.5 39 ASN B CA 1
ATOM 1510 C C . ASN B 1 39 ? 6.547 -22.234 -2.232 1 98.5 39 ASN B C 1
ATOM 1512 O O . ASN B 1 39 ? 6.184 -21.844 -3.346 1 98.5 39 ASN B O 1
ATOM 1516 N N . PRO B 1 40 ? 7.84 -22.594 -2.033 1 97.75 40 PRO B N 1
ATOM 1517 C CA . PRO B 1 40 ? 8.891 -22.312 -3.012 1 97.75 40 PRO B CA 1
ATOM 1518 C C . PRO B 1 40 ? 8.789 -23.188 -4.258 1 97.75 40 PRO B C 1
ATOM 1520 O O . PRO B 1 40 ? 9.469 -22.922 -5.254 1 97.75 40 PRO B O 1
ATOM 1523 N N . THR B 1 41 ? 7.93 -24.125 -4.281 1 97.88 41 THR B N 1
ATOM 1524 C CA . THR B 1 41 ? 7.914 -25.047 -5.406 1 97.88 41 THR B CA 1
ATOM 1525 C C . THR B 1 41 ? 6.609 -24.922 -6.188 1 97.88 41 THR B C 1
ATOM 1527 O O . THR B 1 41 ? 6.465 -25.516 -7.262 1 97.88 41 THR B O 1
ATOM 1530 N N . ALA B 1 42 ? 5.648 -24.156 -5.711 1 98.38 42 ALA B N 1
ATOM 1531 C CA . ALA B 1 42 ? 4.316 -24.109 -6.305 1 98.38 42 ALA B CA 1
ATOM 1532 C C . ALA B 1 42 ? 4.23 -23.016 -7.375 1 98.38 42 ALA B C 1
ATOM 1534 O O . ALA B 1 42 ? 3.322 -22.188 -7.348 1 98.38 42 ALA B O 1
ATOM 1535 N N . HIS B 1 43 ? 5.145 -23.031 -8.375 1 98.56 43 HIS B N 1
ATOM 1536 C CA . HIS B 1 43 ? 5.262 -21.938 -9.336 1 98.56 43 HIS B CA 1
ATOM 1537 C C . HIS B 1 43 ? 4.027 -21.859 -10.227 1 98.56 43 HIS B C 1
ATOM 1539 O O . HIS B 1 43 ? 3.389 -20.812 -10.32 1 98.56 43 HIS B O 1
ATOM 1545 N N . ASP B 1 44 ? 3.619 -22.969 -10.805 1 98.38 44 ASP B N 1
ATOM 1546 C CA . ASP B 1 44 ? 2.463 -22.969 -11.695 1 98.38 44 ASP B CA 1
ATOM 1547 C C . ASP B 1 44 ? 1.182 -22.641 -10.938 1 98.38 44 ASP B C 1
ATOM 1549 O O . ASP B 1 44 ? 0.322 -21.906 -11.438 1 98.38 44 ASP B O 1
ATOM 1553 N N . GLU B 1 45 ? 1.07 -23.234 -9.789 1 98.38 45 GLU B N 1
ATOM 1554 C CA . GLU B 1 45 ? -0.097 -22.953 -8.961 1 98.38 45 GLU B CA 1
ATOM 1555 C C . GLU B 1 45 ? -0.222 -21.469 -8.672 1 98.38 45 GLU B C 1
ATOM 1557 O O . GLU B 1 45 ? -1.317 -20.906 -8.734 1 98.38 45 GLU B O 1
ATOM 1562 N N . TYR B 1 46 ? 0.886 -20.828 -8.359 1 98.75 46 TYR B N 1
ATOM 1563 C CA . TYR B 1 46 ? 0.907 -19.391 -8.117 1 98.75 46 TYR B CA 1
ATOM 1564 C C . TYR B 1 46 ? 0.384 -18.625 -9.32 1 98.75 46 TYR B C 1
ATOM 1566 O O . TYR B 1 46 ? -0.498 -17.766 -9.188 1 98.75 46 TYR B O 1
ATOM 1574 N N . ALA B 1 47 ? 0.903 -18.922 -10.461 1 98.75 47 ALA B N 1
ATOM 1575 C CA . ALA B 1 47 ? 0.53 -18.203 -11.664 1 98.75 47 ALA B CA 1
ATOM 1576 C C . ALA B 1 47 ? -0.941 -18.422 -12.008 1 98.75 47 ALA B C 1
ATOM 1578 O O . ALA B 1 47 ? -1.577 -17.547 -12.617 1 98.75 47 ALA B O 1
ATOM 1579 N N . ASN B 1 48 ? -1.524 -19.5 -11.555 1 98.31 48 ASN B N 1
ATOM 1580 C CA . ASN B 1 48 ? -2.9 -19.844 -11.891 1 98.31 48 ASN B CA 1
ATOM 1581 C C . ASN B 1 48 ? -3.9 -19.078 -11.031 1 98.31 48 ASN B C 1
ATOM 1583 O O . ASN B 1 48 ? -5.109 -19.188 -11.234 1 98.31 48 ASN B O 1
ATOM 1587 N N . PHE B 1 49 ? -3.475 -18.344 -10.102 1 98.69 49 PHE B N 1
ATOM 1588 C CA . PHE B 1 49 ? -4.363 -17.438 -9.375 1 98.69 49 PHE B CA 1
ATOM 1589 C C . PHE B 1 49 ? -4.707 -16.219 -10.219 1 98.69 49 PHE B C 1
ATOM 1591 O O . PHE B 1 49 ? -5.617 -15.461 -9.883 1 98.69 49 PHE B O 1
ATOM 1598 N N . PHE B 1 50 ? -3.959 -16.062 -11.32 1 98.75 50 PHE B N 1
ATOM 1599 C CA . PHE B 1 50 ? -4.133 -14.906 -12.195 1 98.75 50 PHE B CA 1
ATOM 1600 C C . PH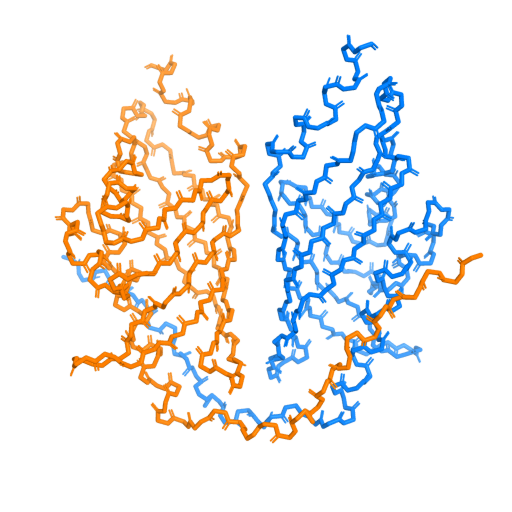E B 1 50 ? -4.844 -15.312 -13.484 1 98.75 50 PHE B C 1
ATOM 1602 O O . PHE B 1 50 ? -4.727 -16.453 -13.93 1 98.75 50 PHE B O 1
ATOM 1609 N N . MET B 1 51 ? -5.656 -14.312 -13.969 1 98.5 51 MET B N 1
ATOM 1610 C CA . MET B 1 51 ? -6.113 -14.453 -15.352 1 98.5 51 MET B CA 1
ATOM 1611 C C . MET B 1 51 ? -4.93 -14.547 -16.312 1 98.5 51 MET B C 1
ATOM 1613 O O . MET B 1 51 ? -3.852 -14.023 -16.016 1 98.5 51 MET B O 1
ATOM 1617 N N . LYS B 1 52 ? -5.133 -15.094 -17.469 1 97.88 52 LYS B N 1
ATOM 1618 C CA . LYS B 1 52 ? -4.066 -15.289 -18.453 1 97.88 52 LYS B CA 1
ATOM 1619 C C . LYS B 1 52 ? -3.5 -13.945 -18.906 1 97.88 52 LYS B C 1
ATOM 1621 O O . LYS B 1 52 ? -2.32 -13.859 -19.266 1 97.88 52 LYS B O 1
ATOM 1626 N N . SER B 1 53 ? -4.305 -12.898 -18.891 1 98.25 53 SER B N 1
ATOM 1627 C CA . SER B 1 53 ? -3.881 -11.578 -19.359 1 98.25 53 SER B CA 1
ATOM 1628 C C . SER B 1 53 ? -3.648 -10.633 -18.172 1 98.25 53 SER B C 1
ATOM 1630 O O . SER B 1 53 ? -3.66 -9.414 -18.344 1 98.25 53 SER B O 1
ATOM 1632 N N . ALA B 1 54 ? -3.492 -11.188 -17 1 98.81 54 ALA B N 1
ATOM 1633 C CA . ALA B 1 54 ? -3.424 -10.375 -15.789 1 98.81 54 ALA B CA 1
ATOM 1634 C C . ALA B 1 54 ? -2.143 -9.547 -15.758 1 98.81 54 ALA B C 1
ATOM 1636 O O . ALA B 1 54 ? -1.191 -9.836 -16.484 1 98.81 54 ALA B O 1
ATOM 1637 N N . THR B 1 55 ? -2.162 -8.477 -14.969 1 98.94 55 THR B N 1
ATOM 1638 C CA . THR B 1 55 ? -1 -7.656 -14.664 1 98.94 55 THR B CA 1
ATOM 1639 C C . THR B 1 55 ? -0.618 -7.793 -13.188 1 98.94 55 THR B C 1
ATOM 1641 O O . THR B 1 55 ? -1.478 -7.723 -12.312 1 98.94 55 THR B O 1
ATOM 1644 N N . LEU B 1 56 ? 0.648 -8.07 -12.953 1 98.88 56 LEU B N 1
ATOM 1645 C CA . LEU B 1 56 ? 1.24 -8.07 -11.617 1 98.88 56 LEU B CA 1
ATOM 1646 C C . LEU B 1 56 ? 2.344 -7.027 -11.508 1 98.88 56 LEU B C 1
ATOM 1648 O O . LEU B 1 56 ? 3.229 -6.961 -12.367 1 98.88 56 LEU B O 1
ATOM 1652 N N . ILE B 1 57 ? 2.217 -6.156 -10.5 1 98.62 57 ILE B N 1
ATOM 1653 C CA . ILE B 1 57 ? 3.225 -5.133 -10.25 1 98.62 57 ILE B CA 1
ATOM 1654 C C . ILE B 1 57 ? 3.736 -5.254 -8.812 1 98.62 57 ILE B C 1
ATOM 1656 O O . ILE B 1 57 ? 2.949 -5.414 -7.879 1 98.62 57 ILE B O 1
ATOM 1660 N N . MET B 1 58 ? 5.027 -5.188 -8.617 1 96.94 58 MET B N 1
ATOM 1661 C CA . MET B 1 58 ? 5.668 -5.117 -7.309 1 96.94 58 MET B CA 1
ATOM 1662 C C . MET B 1 58 ? 6.891 -4.203 -7.348 1 96.94 58 MET B C 1
ATOM 1664 O O . MET B 1 58 ? 7.852 -4.48 -8.07 1 96.94 58 MET B O 1
ATOM 1668 N N . GLY B 1 59 ? 6.797 -3.211 -6.594 1 88.5 59 GLY B N 1
ATOM 1669 C CA . GLY B 1 59 ? 7.848 -2.215 -6.73 1 88.5 59 GLY B CA 1
ATOM 1670 C C . GLY B 1 59 ? 7.977 -1.674 -8.141 1 88.5 59 GLY B C 1
ATOM 1671 O O . GLY B 1 59 ? 6.988 -1.24 -8.742 1 88.5 59 GLY B O 1
ATOM 1672 N N . GLY B 1 60 ? 9.117 -1.681 -8.688 1 87.38 60 GLY B N 1
ATOM 1673 C CA . GLY B 1 60 ? 9.375 -1.175 -10.031 1 87.38 60 GLY B CA 1
ATOM 1674 C C . GLY B 1 60 ? 9.242 -2.238 -11.102 1 87.38 60 GLY B C 1
ATOM 1675 O O . GLY B 1 60 ? 9.43 -1.956 -12.289 1 87.38 60 GLY B O 1
ATOM 1676 N N . LYS B 1 61 ? 8.789 -3.4 -10.711 1 94.62 61 LYS B N 1
ATOM 1677 C CA . LYS B 1 61 ? 8.688 -4.492 -11.672 1 94.62 61 LYS B CA 1
ATOM 1678 C C . LYS B 1 61 ? 7.238 -4.734 -12.086 1 94.62 61 LYS B C 1
ATOM 1680 O O . LYS B 1 61 ? 6.336 -4.684 -11.242 1 94.62 61 LYS B O 1
ATOM 1685 N N . ARG B 1 62 ? 7.09 -4.996 -13.391 1 98.06 62 ARG B N 1
ATOM 1686 C CA . ARG B 1 62 ? 5.773 -5.27 -13.969 1 98.06 62 ARG B CA 1
ATOM 1687 C C . ARG B 1 62 ? 5.797 -6.547 -14.805 1 98.06 62 ARG B C 1
ATOM 1689 O O . ARG B 1 62 ? 6.73 -6.77 -15.578 1 98.06 62 ARG B O 1
ATOM 1696 N N . ALA B 1 63 ? 4.852 -7.426 -14.555 1 98.81 63 ALA B N 1
ATOM 1697 C CA . ALA B 1 63 ? 4.648 -8.641 -15.344 1 98.81 63 ALA B CA 1
ATOM 1698 C C . ALA B 1 63 ? 3.258 -8.656 -15.969 1 98.81 63 ALA B C 1
ATOM 1700 O O . ALA B 1 63 ? 2.254 -8.477 -15.281 1 98.81 63 ALA B O 1
ATOM 1701 N N . ASP B 1 64 ? 3.205 -8.914 -17.281 1 98.81 64 ASP B N 1
ATOM 1702 C CA . ASP B 1 64 ? 1.942 -8.969 -18 1 98.81 64 ASP B CA 1
ATOM 1703 C C . ASP B 1 64 ? 1.748 -10.336 -18.656 1 98.81 64 ASP B C 1
ATOM 1705 O O . ASP B 1 64 ? 2.529 -10.727 -19.531 1 98.81 64 ASP B O 1
ATOM 1709 N N . GLY B 1 65 ? 0.712 -10.984 -18.219 1 98.75 65 GLY B N 1
ATOM 1710 C CA . GLY B 1 65 ? 0.396 -12.273 -18.797 1 98.75 65 GLY B CA 1
ATOM 1711 C C . GLY B 1 65 ? 0.98 -13.438 -18.016 1 98.75 65 GLY B C 1
ATOM 1712 O O . GLY B 1 65 ? 1.894 -13.258 -17.219 1 98.75 65 GLY B O 1
ATOM 1713 N N . PHE B 1 66 ? 0.452 -14.578 -18.375 1 98.56 66 PHE B N 1
ATOM 1714 C CA . PHE B 1 66 ? 0.755 -15.789 -17.625 1 98.56 66 PHE B CA 1
ATOM 1715 C C . PHE B 1 66 ? 2.254 -16.062 -17.609 1 98.56 66 PHE B C 1
ATOM 1717 O O . PHE B 1 66 ? 2.85 -16.281 -16.562 1 98.56 66 PHE B O 1
ATOM 1724 N N . ASP B 1 67 ? 2.895 -16.016 -18.75 1 98.75 67 ASP B N 1
ATOM 1725 C CA . ASP B 1 67 ? 4.305 -16.375 -18.844 1 98.75 67 ASP B CA 1
ATOM 1726 C C . ASP B 1 67 ? 5.18 -15.391 -18.062 1 98.75 67 ASP B C 1
ATOM 1728 O O . ASP B 1 67 ? 6.109 -15.805 -17.375 1 98.75 67 ASP B O 1
ATOM 1732 N N . ASP B 1 68 ? 4.875 -14.125 -18.156 1 98.81 68 ASP B N 1
ATOM 1733 C CA . ASP B 1 68 ? 5.637 -13.109 -17.438 1 98.81 68 ASP B CA 1
ATOM 1734 C C . ASP B 1 68 ? 5.43 -13.242 -15.93 1 98.81 68 ASP B C 1
ATOM 1736 O O . ASP B 1 68 ? 6.367 -13.07 -15.148 1 98.81 68 ASP B O 1
ATOM 1740 N N . ILE B 1 69 ? 4.223 -13.562 -15.547 1 98.88 69 ILE B N 1
ATOM 1741 C CA . ILE B 1 69 ? 3.922 -13.711 -14.125 1 98.88 69 ILE B CA 1
ATOM 1742 C C . ILE B 1 69 ? 4.625 -14.953 -13.586 1 98.88 69 ILE B C 1
ATOM 1744 O O . ILE B 1 69 ? 5.16 -14.938 -12.477 1 98.88 69 ILE B O 1
ATOM 1748 N N . LEU B 1 70 ? 4.637 -15.984 -14.398 1 98.81 70 LEU B N 1
ATOM 1749 C CA . LEU B 1 70 ? 5.355 -17.188 -14.008 1 98.81 70 LEU B CA 1
ATOM 1750 C C . LEU B 1 70 ? 6.848 -16.922 -13.859 1 98.81 70 LEU B C 1
ATOM 1752 O O . LEU B 1 70 ? 7.469 -17.359 -12.891 1 98.81 70 LEU B O 1
ATOM 1756 N N . ALA B 1 71 ? 7.43 -16.203 -14.789 1 98.69 71 ALA B N 1
ATOM 1757 C CA . ALA B 1 71 ? 8.844 -15.852 -14.719 1 98.69 71 ALA B CA 1
ATOM 1758 C C . ALA B 1 71 ? 9.125 -14.969 -13.5 1 98.69 71 ALA B C 1
ATOM 1760 O O . ALA B 1 71 ? 10.133 -15.164 -12.812 1 98.69 71 ALA B O 1
ATOM 1761 N N . PHE B 1 72 ? 8.281 -14.047 -13.273 1 98.38 72 PHE B N 1
ATOM 1762 C CA . PHE B 1 72 ? 8.383 -13.18 -12.109 1 98.38 72 PHE B CA 1
ATOM 1763 C C . PHE B 1 72 ? 8.375 -14 -10.82 1 98.38 72 PHE B C 1
ATOM 1765 O O . PHE B 1 72 ? 9.234 -13.812 -9.961 1 98.38 72 PHE B O 1
ATOM 1772 N N . ARG B 1 73 ? 7.461 -14.906 -10.75 1 98.38 73 ARG B N 1
ATOM 1773 C CA . ARG B 1 73 ? 7.328 -15.797 -9.602 1 98.38 73 ARG B CA 1
ATOM 1774 C C . ARG B 1 73 ? 8.617 -16.578 -9.359 1 98.38 73 ARG B C 1
ATOM 1776 O O . ARG B 1 73 ? 9.094 -16.656 -8.227 1 98.38 73 ARG B O 1
ATOM 1783 N N . LYS B 1 74 ? 9.164 -17.094 -10.352 1 98.12 74 LYS B N 1
ATOM 1784 C CA . LYS B 1 74 ? 10.414 -17.828 -10.203 1 98.12 74 LYS B CA 1
ATOM 1785 C C . LYS B 1 74 ? 11.547 -16.906 -9.758 1 98.12 74 LYS B C 1
ATOM 1787 O O . LYS B 1 74 ? 12.359 -17.281 -8.906 1 98.12 74 LYS B O 1
ATOM 1792 N N . SER B 1 75 ? 11.531 -15.719 -10.219 1 96.38 75 SER B N 1
ATOM 1793 C CA . SER B 1 75 ? 12.609 -14.773 -9.938 1 96.38 75 SER B CA 1
ATOM 1794 C C . SER B 1 75 ? 12.594 -14.336 -8.477 1 96.38 75 SER B C 1
ATOM 1796 O O . SER B 1 75 ? 13.648 -14.094 -7.883 1 96.38 75 SER B O 1
ATOM 1798 N N . ILE B 1 76 ? 11.438 -14.25 -7.855 1 94.5 76 ILE B N 1
ATOM 1799 C CA . ILE B 1 76 ? 11.383 -13.695 -6.508 1 94.5 76 ILE B CA 1
ATOM 1800 C C . ILE B 1 76 ? 11.797 -14.758 -5.496 1 94.5 76 ILE B C 1
ATOM 1802 O O . ILE B 1 76 ? 12.008 -14.453 -4.32 1 94.5 76 ILE B O 1
ATOM 1806 N N . TRP B 1 77 ? 12.055 -16 -5.922 1 95.56 77 TRP B N 1
ATOM 1807 C CA . TRP B 1 77 ? 12.492 -17.062 -5.02 1 95.56 77 TRP B CA 1
ATOM 1808 C C . TRP B 1 77 ? 13.992 -17.297 -5.141 1 95.56 77 TRP B C 1
ATOM 1810 O O . TRP B 1 77 ? 14.57 -18.047 -4.355 1 95.56 77 TRP B O 1
ATOM 1820 N N . THR B 1 78 ? 14.609 -16.594 -6.09 1 92.94 78 THR B N 1
ATOM 1821 C CA . THR B 1 78 ? 16.016 -16.844 -6.391 1 92.94 78 THR B CA 1
ATOM 1822 C C . THR B 1 78 ? 16.875 -16.625 -5.152 1 92.94 78 THR B C 1
ATOM 1824 O O . THR B 1 78 ? 17.797 -17.406 -4.895 1 92.94 78 THR B O 1
ATOM 1827 N N . SER B 1 79 ? 16.547 -15.688 -4.242 1 90.62 79 SER B N 1
ATOM 1828 C CA . SER B 1 79 ? 17.406 -15.383 -3.1 1 90.62 79 SER B CA 1
ATOM 1829 C C . SER B 1 79 ? 16.719 -15.727 -1.784 1 90.62 79 SER B C 1
ATOM 1831 O O . SER B 1 79 ? 17.297 -15.555 -0.709 1 90.62 79 SER B O 1
ATOM 1833 N N . VAL B 1 80 ? 15.555 -16.219 -1.851 1 93.31 80 VAL B N 1
ATOM 1834 C CA . VAL B 1 80 ? 14.734 -16.422 -0.661 1 93.31 80 VAL B CA 1
ATOM 1835 C C . VAL B 1 80 ? 14.68 -17.906 -0.326 1 93.31 80 VAL B C 1
ATOM 1837 O O . VAL B 1 80 ? 14.391 -18.734 -1.193 1 93.31 80 VAL B O 1
ATOM 1840 N N . LEU B 1 81 ? 15.016 -18.234 0.859 1 94 81 LEU B N 1
ATOM 1841 C CA . LEU B 1 81 ? 14.906 -19.609 1.34 1 94 81 LEU B CA 1
ATOM 1842 C C . LEU B 1 81 ? 13.484 -19.922 1.783 1 94 81 LEU B C 1
ATOM 1844 O O . LEU B 1 81 ? 12.945 -20.984 1.456 1 94 81 LEU B O 1
ATOM 1848 N N . SER B 1 82 ? 12.969 -19 2.586 1 94.88 82 SER B N 1
ATOM 1849 C CA . SER B 1 82 ? 11.586 -19.125 3.025 1 94.88 82 SER B CA 1
ATOM 1850 C C . SER B 1 82 ? 10.938 -17.766 3.246 1 94.88 82 SER B C 1
ATOM 1852 O O . SER B 1 82 ? 11.641 -16.766 3.441 1 94.88 82 SER B O 1
ATOM 1854 N N . ARG B 1 83 ? 9.68 -17.766 3.184 1 96.44 83 ARG B N 1
ATOM 1855 C CA . ARG B 1 83 ? 8.906 -16.594 3.553 1 96.44 83 ARG B CA 1
ATOM 1856 C C . ARG B 1 83 ? 7.566 -16.984 4.172 1 96.44 83 ARG B C 1
ATOM 1858 O O . ARG B 1 83 ? 7.082 -18.094 3.957 1 96.44 83 ARG B O 1
ATOM 1865 N N . LYS B 1 84 ? 6.988 -16.062 4.934 1 98 84 LYS B N 1
ATOM 1866 C CA . LYS B 1 84 ? 5.695 -16.25 5.59 1 98 84 LYS B CA 1
ATOM 1867 C C . LYS B 1 84 ? 4.895 -14.961 5.602 1 98 84 LYS B C 1
ATOM 1869 O O . LYS B 1 84 ? 5.234 -14.016 6.324 1 98 84 LYS B O 1
ATOM 1874 N N . HIS B 1 85 ? 3.83 -14.953 4.824 1 98.5 85 HIS B N 1
ATOM 1875 C CA . HIS B 1 85 ? 2.93 -13.805 4.793 1 98.5 85 HIS B CA 1
ATOM 1876 C C . HIS B 1 85 ? 1.914 -13.875 5.926 1 98.5 85 HIS B C 1
ATOM 1878 O O . HIS B 1 85 ? 1.426 -14.953 6.266 1 98.5 85 HIS B O 1
ATOM 1884 N N . VAL B 1 86 ? 1.595 -12.742 6.5 1 98.25 86 VAL B N 1
ATOM 1885 C CA . VAL B 1 86 ? 0.474 -12.531 7.406 1 98.25 86 VAL B CA 1
ATOM 1886 C C . VAL B 1 86 ? -0.381 -11.367 6.91 1 98.25 86 VAL B C 1
ATOM 1888 O O . VAL B 1 86 ? 0.102 -10.234 6.805 1 98.25 86 VAL B O 1
ATOM 1891 N N . VAL B 1 87 ? -1.581 -11.703 6.531 1 98.12 87 VAL B N 1
ATOM 1892 C CA . VAL B 1 87 ? -2.529 -10.656 6.16 1 98.12 87 VAL B CA 1
ATOM 1893 C C . VAL B 1 87 ? -3.178 -10.078 7.414 1 98.12 87 VAL B C 1
ATOM 1895 O O . VAL B 1 87 ? -3.77 -10.812 8.211 1 98.12 87 VAL B O 1
ATOM 1898 N N . ALA B 1 88 ? -3.059 -8.781 7.598 1 97.88 88 ALA B N 1
ATOM 1899 C CA . ALA B 1 88 ? -3.607 -8.141 8.789 1 97.88 88 ALA B CA 1
ATOM 1900 C C . ALA B 1 88 ? -5.074 -7.77 8.586 1 97.88 88 ALA B C 1
ATOM 1902 O O . ALA B 1 88 ? -5.902 -7.988 9.477 1 97.88 88 ALA B O 1
ATOM 1903 N N . LYS B 1 89 ? -5.445 -7.203 7.469 1 97.25 89 LYS B N 1
ATOM 1904 C CA . LYS B 1 89 ? -6.816 -6.77 7.227 1 97.25 89 LYS B CA 1
ATOM 1905 C C . LYS B 1 89 ? -7.094 -6.621 5.734 1 97.25 89 LYS B C 1
ATOM 1907 O O . LYS B 1 89 ? -6.199 -6.262 4.965 1 97.25 89 LYS B O 1
ATOM 1912 N N . ILE B 1 90 ? -8.289 -6.926 5.352 1 97.06 90 ILE B N 1
ATOM 1913 C CA . ILE B 1 90 ? -8.766 -6.777 3.982 1 97.06 90 ILE B CA 1
ATOM 1914 C C . ILE B 1 90 ? -9.852 -5.699 3.926 1 97.06 90 ILE B C 1
ATOM 1916 O O . ILE B 1 90 ? -10.719 -5.641 4.797 1 97.06 90 ILE B O 1
ATOM 1920 N N . PHE B 1 91 ? -9.789 -4.797 2.957 1 96 91 PHE B N 1
ATOM 1921 C CA . PHE B 1 91 ? -10.789 -3.795 2.629 1 96 91 PHE B CA 1
ATOM 1922 C C . PHE B 1 91 ? -11.438 -4.094 1.281 1 96 91 PHE B C 1
ATOM 1924 O O . PHE B 1 91 ? -10.766 -4.062 0.247 1 96 91 PHE B O 1
ATOM 1931 N N . PHE B 1 92 ? -12.734 -4.32 1.334 1 94.88 92 PHE B N 1
ATOM 1932 C CA . PHE B 1 92 ? -13.414 -4.695 0.098 1 94.88 92 PHE B CA 1
ATOM 1933 C C . PHE B 1 92 ? -13.914 -3.457 -0.639 1 94.88 92 PHE B C 1
ATOM 1935 O O . PHE B 1 92 ? -14.406 -2.512 -0.015 1 94.88 92 PHE B O 1
ATOM 1942 N N . GLY B 1 93 ? -13.719 -3.504 -1.975 1 93.06 93 GLY B N 1
ATOM 1943 C CA . GLY B 1 93 ? -14.344 -2.51 -2.836 1 93.06 93 GLY B CA 1
ATOM 1944 C C . GLY B 1 93 ? -15.664 -2.971 -3.422 1 93.06 93 GLY B C 1
ATOM 1945 O O . GLY B 1 93 ? -16.156 -4.043 -3.074 1 93.06 93 GLY B O 1
ATOM 1946 N N . GLN B 1 94 ? -16.188 -2.125 -4.293 1 82.75 94 GLN B N 1
ATOM 1947 C CA . GLN B 1 94 ? -17.5 -2.42 -4.859 1 82.75 94 GLN B CA 1
ATOM 1948 C C . GLN B 1 94 ? -17.375 -2.994 -6.266 1 82.75 94 GLN B C 1
ATOM 1950 O O . GLN B 1 94 ? -18.375 -3.408 -6.863 1 82.75 94 GLN B O 1
ATOM 1955 N N . ASP B 1 95 ? -16.188 -3.08 -6.801 1 85.69 95 ASP B N 1
ATOM 1956 C CA . ASP B 1 95 ? -15.953 -3.475 -8.188 1 85.69 95 ASP B CA 1
ATOM 1957 C C . ASP B 1 95 ? -15.094 -4.734 -8.258 1 85.69 95 ASP B C 1
ATOM 1959 O O . ASP B 1 95 ? -14.133 -4.797 -9.031 1 85.69 95 ASP B O 1
ATOM 1963 N N . ASN B 1 96 ? -15.477 -5.703 -7.434 1 92.81 96 ASN B N 1
ATOM 1964 C CA . ASN B 1 96 ? -14.68 -6.922 -7.418 1 92.81 96 ASN B CA 1
ATOM 1965 C C . ASN B 1 96 ? -13.203 -6.625 -7.199 1 92.81 96 ASN B C 1
ATOM 1967 O O . ASN B 1 96 ? -12.344 -7.117 -7.938 1 92.81 96 ASN B O 1
ATOM 1971 N N . ASP B 1 97 ? -13.031 -5.746 -6.297 1 97.19 97 ASP B N 1
ATOM 1972 C CA . ASP B 1 97 ? -11.672 -5.348 -5.957 1 97.19 97 ASP B CA 1
ATOM 1973 C C . ASP B 1 97 ? -11.492 -5.223 -4.445 1 97.19 97 ASP B C 1
ATOM 1975 O O . ASP B 1 97 ? -12.453 -5.348 -3.691 1 97.19 97 ASP B O 1
ATOM 1979 N N . MET B 1 98 ? -10.273 -5.227 -4.055 1 97.69 98 MET B N 1
ATOM 1980 C CA . MET B 1 98 ? -9.953 -5.117 -2.635 1 97.69 98 MET B CA 1
ATOM 1981 C C . MET B 1 98 ? -8.57 -4.5 -2.438 1 97.69 98 MET B C 1
ATOM 1983 O O . MET B 1 98 ? -7.77 -4.457 -3.369 1 97.69 98 MET B O 1
ATOM 1987 N N . MET B 1 99 ? -8.359 -3.932 -1.3 1 98.56 99 MET B N 1
ATOM 1988 C CA . MET B 1 99 ? -7.035 -3.643 -0.764 1 98.56 99 MET B CA 1
ATOM 1989 C C . MET B 1 99 ? -6.797 -4.402 0.537 1 98.56 99 MET B C 1
ATOM 1991 O O . MET B 1 99 ? -7.746 -4.734 1.25 1 98.56 99 MET B O 1
ATOM 1995 N N . LEU B 1 100 ? -5.578 -4.742 0.764 1 98.62 100 LEU B N 1
ATOM 1996 C CA . LEU B 1 100 ? -5.188 -5.438 1.984 1 98.62 100 LEU B CA 1
ATOM 1997 C C . LEU B 1 100 ? -3.76 -5.074 2.383 1 98.62 100 LEU B C 1
ATOM 1999 O O . LEU B 1 100 ? -3.012 -4.512 1.579 1 98.62 100 LEU B O 1
ATOM 2003 N N . TYR B 1 101 ? -3.434 -5.266 3.652 1 98.69 101 TYR B N 1
ATOM 2004 C CA . TYR B 1 101 ? -2.074 -5.043 4.133 1 98.69 101 TYR B CA 1
ATOM 2005 C C . TYR B 1 101 ? -1.65 -6.137 5.105 1 98.69 101 TYR B C 1
ATOM 2007 O O . TYR B 1 101 ? -2.49 -6.883 5.613 1 98.69 101 TYR B O 1
ATOM 2015 N N . GLY B 1 102 ? -0.328 -6.258 5.262 1 98.31 102 GLY B N 1
ATOM 2016 C CA . GLY B 1 102 ? 0.235 -7.254 6.16 1 98.31 102 GLY B CA 1
ATOM 2017 C C . GLY B 1 102 ? 1.746 -7.18 6.262 1 98.31 102 GLY B C 1
ATOM 2018 O O . GLY B 1 102 ? 2.334 -6.113 6.059 1 98.31 102 GLY B O 1
ATOM 2019 N N . THR B 1 103 ? 2.268 -8.289 6.707 1 98.19 103 THR B N 1
ATOM 2020 C CA . THR B 1 103 ? 3.715 -8.438 6.805 1 98.19 103 THR B CA 1
ATOM 2021 C C . THR B 1 103 ? 4.176 -9.727 6.133 1 98.19 103 THR B C 1
ATOM 2023 O O . THR B 1 103 ? 3.377 -10.648 5.934 1 98.19 103 THR B O 1
ATOM 2026 N N . VAL B 1 104 ? 5.402 -9.703 5.707 1 97.19 104 VAL B N 1
ATOM 2027 C CA . VAL B 1 104 ? 6.059 -10.914 5.234 1 97.19 104 VAL B CA 1
ATOM 2028 C C . VAL B 1 104 ? 7.418 -11.062 5.91 1 97.19 104 VAL B C 1
ATOM 2030 O O . VAL B 1 104 ? 8.18 -10.102 6.012 1 97.19 104 VAL B O 1
ATOM 2033 N N . THR B 1 105 ? 7.668 -12.195 6.465 1 96.38 105 THR B N 1
ATOM 2034 C CA . THR B 1 105 ? 8.961 -12.539 7.043 1 96.38 105 THR B CA 1
ATOM 2035 C C . THR B 1 105 ? 9.766 -13.43 6.098 1 96.38 105 THR B C 1
ATOM 2037 O O . THR B 1 105 ? 9.281 -14.469 5.656 1 96.38 105 THR B O 1
ATOM 2040 N N . TYR B 1 106 ? 10.984 -13.016 5.777 1 94.06 106 TYR B N 1
ATOM 2041 C CA . TYR B 1 106 ? 11.867 -13.742 4.875 1 94.06 106 TYR B CA 1
ATOM 2042 C C . TYR B 1 106 ? 13.023 -14.375 5.641 1 94.06 106 TYR B C 1
ATOM 2044 O O . TYR B 1 106 ? 13.539 -13.789 6.598 1 94.06 106 TYR B O 1
ATOM 2052 N N . VAL B 1 107 ? 13.414 -15.469 5.227 1 92.69 107 VAL B N 1
ATOM 2053 C CA . VAL B 1 107 ? 14.742 -16.031 5.449 1 92.69 107 VAL B CA 1
ATOM 2054 C C . VAL B 1 107 ? 15.492 -16.125 4.125 1 92.69 107 VAL B C 1
ATOM 2056 O O . VAL B 1 107 ? 15.008 -16.734 3.168 1 92.69 107 VAL B O 1
ATOM 2059 N N . MET B 1 108 ? 16.656 -15.508 4.082 1 91.31 108 MET B N 1
ATOM 2060 C CA . MET B 1 108 ? 17.406 -15.453 2.832 1 91.31 108 MET B CA 1
ATOM 2061 C C . MET B 1 108 ? 18.328 -16.656 2.699 1 91.31 108 MET B C 1
ATOM 2063 O O . MET B 1 108 ? 18.797 -17.203 3.703 1 91.31 108 MET B O 1
ATOM 2067 N N . LYS B 1 109 ? 18.531 -16.859 1.392 1 89.75 109 LYS B N 1
ATOM 2068 C CA . LYS B 1 109 ? 19.484 -17.922 1.128 1 89.75 109 LYS B CA 1
ATOM 2069 C C . LYS B 1 109 ? 20.906 -17.484 1.503 1 89.75 109 LYS B C 1
ATOM 2071 O O . LYS B 1 109 ? 21.281 -16.328 1.3 1 89.75 109 LYS B O 1
ATOM 2076 N N . HIS B 1 110 ? 21.641 -18.281 2.037 1 81.56 110 HIS B N 1
ATOM 2077 C CA . HIS B 1 110 ? 23.062 -18.094 2.295 1 81.56 110 HIS B CA 1
ATOM 2078 C C . HIS B 1 110 ? 23.297 -17.062 3.391 1 81.56 110 HIS B C 1
ATOM 2080 O O . HIS B 1 110 ? 24.375 -16.469 3.469 1 81.56 110 HIS B O 1
ATOM 2086 N N . ASP B 1 111 ? 22.25 -16.625 4.078 1 79.75 111 ASP B N 1
ATOM 2087 C CA . ASP B 1 111 ? 22.469 -15.82 5.27 1 79.75 111 ASP B CA 1
ATOM 2088 C C . ASP B 1 111 ? 23.172 -16.625 6.359 1 79.75 111 ASP B C 1
ATOM 2090 O O . ASP B 1 111 ? 22.594 -17.547 6.93 1 79.75 111 ASP B O 1
ATOM 2094 N N . PRO B 1 112 ? 24.406 -16.25 6.625 1 78.94 112 PRO B N 1
ATOM 2095 C CA . PRO B 1 112 ? 25.125 -17.031 7.617 1 78.94 112 PRO B CA 1
ATOM 2096 C C . PRO B 1 112 ? 24.484 -17 9 1 78.94 112 PRO B C 1
ATOM 2098 O O . PRO B 1 112 ? 24.578 -17.953 9.758 1 78.94 112 PRO B O 1
ATOM 2101 N N . GLU B 1 113 ? 23.812 -15.891 9.328 1 79.81 113 GLU B N 1
ATOM 2102 C CA . GLU B 1 113 ? 23.172 -15.742 10.633 1 79.81 113 GLU B CA 1
ATOM 2103 C C . GLU B 1 113 ? 21.734 -16.219 10.602 1 79.81 113 GLU B C 1
ATOM 2105 O O . GLU B 1 113 ? 21.125 -16.469 11.648 1 79.81 113 GLU B O 1
ATOM 2110 N N . GLY B 1 114 ? 21.234 -16.375 9.406 1 74.88 114 GLY B N 1
ATOM 2111 C CA . GLY B 1 114 ? 19.859 -16.812 9.242 1 74.88 114 GLY B CA 1
ATOM 2112 C C . GLY B 1 114 ? 18.844 -15.852 9.828 1 74.88 114 GLY B C 1
ATOM 2113 O O . GLY B 1 114 ? 17.812 -16.266 10.352 1 74.88 114 GLY B O 1
ATOM 2114 N N . LYS B 1 115 ? 19.172 -14.602 9.844 1 83.88 115 LYS B N 1
ATOM 2115 C CA . LYS B 1 115 ? 18.297 -13.625 10.461 1 83.88 115 LYS B CA 1
ATOM 2116 C C . LYS B 1 115 ? 17.078 -13.359 9.586 1 83.88 115 LYS B C 1
ATOM 2118 O O . LYS B 1 115 ? 17.188 -13.258 8.359 1 83.88 115 LYS B O 1
ATOM 2123 N N . ASP B 1 116 ? 15.922 -13.352 10.258 1 90.81 116 ASP B N 1
ATOM 2124 C CA . ASP B 1 116 ? 14.672 -13.031 9.57 1 90.81 116 ASP B CA 1
ATOM 2125 C C . ASP B 1 116 ? 14.547 -11.523 9.336 1 90.81 116 ASP B C 1
ATOM 2127 O O . ASP B 1 116 ? 14.992 -10.727 10.164 1 90.81 116 ASP B O 1
ATOM 2131 N N . VAL B 1 117 ? 14.008 -11.227 8.195 1 91.94 117 VAL B N 1
ATOM 2132 C CA . VAL B 1 117 ? 13.664 -9.836 7.891 1 91.94 117 VAL B CA 1
ATOM 2133 C C . VAL B 1 117 ? 12.156 -9.711 7.695 1 91.94 117 VAL B C 1
ATOM 2135 O O . VAL B 1 117 ? 11.555 -10.469 6.934 1 91.94 117 VAL B O 1
ATOM 2138 N N . LYS B 1 118 ? 11.617 -8.797 8.391 1 95.19 118 LYS B N 1
ATOM 2139 C CA . LYS B 1 118 ? 10.188 -8.539 8.266 1 95.19 118 LYS B CA 1
ATOM 2140 C C . LYS B 1 118 ? 9.922 -7.254 7.488 1 95.19 118 LYS B C 1
ATOM 2142 O O . LYS B 1 118 ? 10.523 -6.215 7.777 1 95.19 118 LYS B O 1
ATOM 2147 N N . ILE B 1 119 ? 9.039 -7.352 6.547 1 95.38 119 ILE B N 1
ATOM 2148 C CA . ILE B 1 119 ? 8.703 -6.211 5.703 1 95.38 119 ILE B CA 1
ATOM 2149 C C . ILE B 1 119 ? 7.188 -6 5.699 1 95.38 119 ILE B C 1
ATOM 2151 O O . ILE B 1 119 ? 6.422 -6.949 5.531 1 95.38 119 ILE B O 1
ATOM 2155 N N . ASP B 1 120 ? 6.793 -4.73 5.938 1 97.31 120 ASP B N 1
ATOM 2156 C CA . ASP B 1 120 ? 5.395 -4.344 5.762 1 97.31 120 ASP B CA 1
ATOM 2157 C C . ASP B 1 120 ? 5.059 -4.16 4.285 1 97.31 120 ASP B C 1
ATOM 2159 O O . ASP B 1 120 ? 5.875 -3.656 3.512 1 97.31 120 ASP B O 1
ATOM 2163 N N . TRP B 1 121 ? 3.846 -4.555 3.955 1 97.81 121 TRP B N 1
ATOM 2164 C CA . TRP B 1 121 ? 3.398 -4.383 2.576 1 97.81 121 TRP B CA 1
ATOM 2165 C C . TRP B 1 121 ? 1.902 -4.094 2.521 1 97.81 121 TRP B C 1
ATOM 2167 O O . TRP B 1 121 ? 1.166 -4.418 3.457 1 97.81 121 TRP B O 1
ATOM 2177 N N . ALA B 1 122 ? 1.445 -3.381 1.507 1 98.62 122 ALA B N 1
ATOM 2178 C CA . ALA B 1 122 ? 0.056 -3.27 1.07 1 98.62 122 ALA B CA 1
ATOM 2179 C C . ALA B 1 122 ? -0.115 -3.797 -0.353 1 98.62 122 ALA B C 1
ATOM 2181 O O . ALA B 1 122 ? 0.859 -3.908 -1.101 1 98.62 122 ALA B O 1
ATOM 2182 N N . ALA B 1 123 ? -1.368 -4.102 -0.675 1 98.81 123 ALA B N 1
ATOM 2183 C CA . ALA B 1 123 ? -1.649 -4.57 -2.031 1 98.81 123 ALA B CA 1
ATOM 2184 C C . ALA B 1 123 ? -3.078 -4.227 -2.443 1 98.81 123 ALA B C 1
ATOM 2186 O O . ALA B 1 123 ? -3.938 -3.99 -1.59 1 98.81 123 ALA B O 1
ATOM 2187 N N . ARG B 1 124 ? -3.24 -4.121 -3.758 1 98.75 124 ARG B N 1
ATOM 2188 C CA . ARG B 1 124 ? -4.578 -4.066 -4.336 1 98.75 124 ARG B CA 1
ATOM 2189 C C . ARG B 1 124 ? -4.758 -5.137 -5.406 1 98.75 124 ARG B C 1
ATOM 2191 O O . ARG B 1 124 ? -3.814 -5.461 -6.133 1 98.75 124 ARG B O 1
ATOM 2198 N N . ALA B 1 125 ? -5.977 -5.648 -5.461 1 98.81 125 ALA B N 1
ATOM 2199 C CA . ALA B 1 125 ? -6.309 -6.691 -6.43 1 98.81 125 ALA B CA 1
ATOM 2200 C C . ALA B 1 125 ? -7.66 -6.426 -7.082 1 98.81 125 ALA B C 1
ATOM 2202 O O . ALA B 1 125 ? -8.562 -5.867 -6.453 1 98.81 125 ALA B O 1
ATOM 2203 N N . GLU B 1 126 ? -7.773 -6.73 -8.297 1 98.62 126 GLU B N 1
ATOM 2204 C CA . GLU B 1 126 ? -9.023 -6.789 -9.055 1 98.62 126 GLU B CA 1
ATOM 2205 C C . GLU B 1 126 ? -9.289 -8.195 -9.578 1 98.62 126 GLU B C 1
ATOM 2207 O O . GLU B 1 126 ? -8.367 -8.875 -10.031 1 98.62 126 GLU B O 1
ATOM 2212 N N . PHE B 1 127 ? -10.516 -8.539 -9.523 1 98.5 127 PHE B N 1
ATOM 2213 C CA . PHE B 1 127 ? -10.844 -9.93 -9.82 1 98.5 1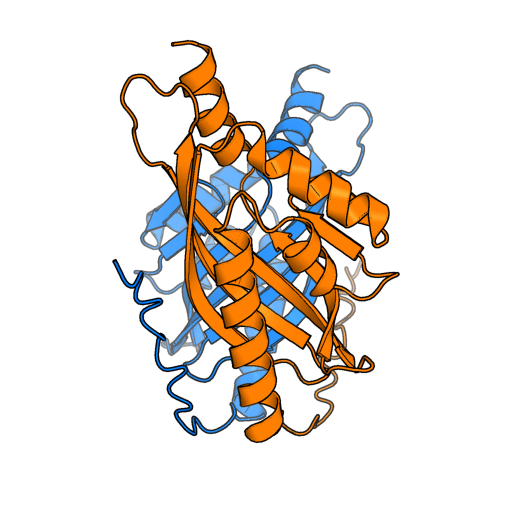27 PHE B CA 1
ATOM 2214 C C . PHE B 1 127 ? -11.773 -10.031 -11.023 1 98.5 127 PHE B C 1
ATOM 2216 O O . PHE B 1 127 ? -12.547 -9.109 -11.297 1 98.5 127 PHE B O 1
ATOM 2223 N N . GLU B 1 128 ? -11.672 -11.109 -11.68 1 97.94 128 GLU B N 1
ATOM 2224 C CA . GLU B 1 128 ? -12.555 -11.547 -12.758 1 97.94 128 GLU B CA 1
ATOM 2225 C C . GLU B 1 128 ? -12.898 -13.031 -12.625 1 97.94 128 GLU B C 1
ATOM 2227 O O . GLU B 1 128 ? -12.039 -13.836 -12.258 1 97.94 128 GLU B O 1
ATOM 2232 N N . ASP B 1 129 ? -14.141 -13.305 -12.922 1 96.31 129 ASP B N 1
ATOM 2233 C CA . ASP B 1 129 ? -14.547 -14.703 -12.789 1 96.31 129 ASP B CA 1
ATOM 2234 C C . ASP B 1 129 ? -14.102 -15.523 -13.992 1 96.31 129 ASP B C 1
ATOM 2236 O O . ASP B 1 129 ? -14.477 -15.219 -15.125 1 96.31 129 ASP B O 1
ATOM 2240 N N . GLY B 1 130 ? -13.25 -16.516 -13.672 1 93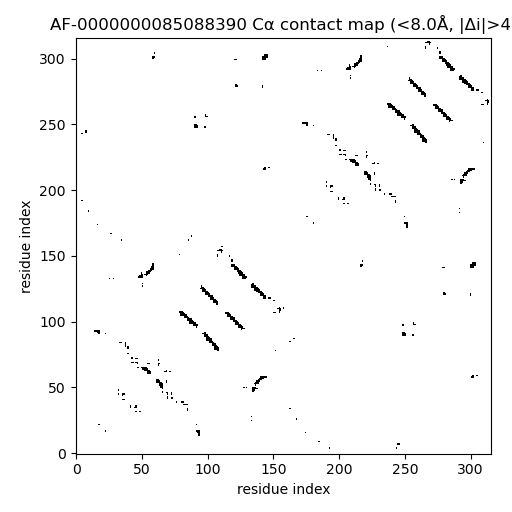.25 130 GLY B N 1
ATOM 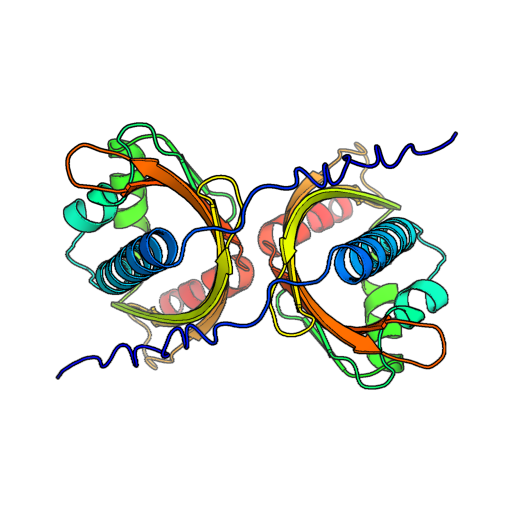2241 C CA . GLY B 1 130 ? -12.859 -17.469 -14.688 1 93.25 130 GLY B CA 1
ATOM 2242 C C . GLY B 1 130 ? -13.688 -18.75 -14.648 1 93.25 130 GLY B C 1
ATOM 2243 O O . GLY B 1 130 ? -14.734 -18.781 -14 1 93.25 130 GLY B O 1
ATOM 2244 N N . LEU B 1 131 ? -13.188 -19.75 -15.281 1 91.31 131 LEU B N 1
ATOM 2245 C CA . LEU B 1 131 ? -13.898 -21.016 -15.406 1 91.31 131 LEU B CA 1
ATOM 2246 C C . LEU B 1 131 ? -14.023 -21.703 -14.055 1 91.31 131 LEU B C 1
ATOM 2248 O O . LEU B 1 131 ? -15.062 -22.297 -13.75 1 91.31 131 LEU B O 1
ATOM 2252 N N . GLU B 1 132 ? -12.977 -21.625 -13.242 1 92.75 132 GLU B N 1
ATOM 2253 C CA . GLU B 1 132 ? -12.945 -22.344 -11.969 1 92.75 132 GLU B CA 1
ATOM 2254 C C . GLU B 1 132 ? -13.133 -21.391 -10.789 1 92.75 132 GLU B C 1
ATOM 2256 O O . GLU B 1 132 ? -12.766 -21.719 -9.664 1 92.75 132 GLU B O 1
ATOM 2261 N N . GLY B 1 133 ? -13.672 -20.234 -11.047 1 95.75 133 GLY B N 1
ATOM 2262 C CA . GLY B 1 133 ? -13.859 -19.266 -9.984 1 95.75 133 GLY B CA 1
ATOM 2263 C C . GLY B 1 133 ? -13.102 -17.969 -10.219 1 95.75 133 GLY B C 1
ATOM 2264 O O . GLY B 1 133 ? -12.531 -17.766 -11.297 1 95.75 133 GLY B O 1
ATOM 2265 N N . PRO B 1 134 ? -13.117 -17.125 -9.219 1 97.69 134 PRO B N 1
ATOM 2266 C CA . PRO B 1 134 ? -12.445 -15.836 -9.398 1 97.69 134 PRO B CA 1
ATOM 2267 C C . PRO B 1 134 ? -10.93 -15.977 -9.508 1 97.69 134 PRO B C 1
ATOM 2269 O O . PRO B 1 134 ? -10.328 -16.828 -8.836 1 97.69 134 PRO B O 1
ATOM 2272 N N . ARG B 1 135 ? -10.375 -15.156 -10.383 1 98.62 135 ARG B N 1
ATOM 2273 C CA . ARG B 1 135 ? -8.938 -14.969 -10.539 1 98.62 135 ARG B CA 1
ATOM 2274 C C . ARG B 1 135 ? -8.57 -13.484 -10.547 1 98.62 135 ARG B C 1
ATOM 2276 O O . ARG B 1 135 ? -9.422 -12.633 -10.812 1 98.62 135 ARG B O 1
ATOM 2283 N N . MET B 1 136 ? -7.352 -13.211 -10.25 1 98.81 136 MET B N 1
ATOM 2284 C CA . MET B 1 136 ? -6.91 -11.82 -10.266 1 98.81 136 MET B CA 1
ATOM 2285 C C . MET B 1 136 ? -6.609 -11.367 -11.688 1 98.81 136 MET B C 1
ATOM 2287 O O . MET B 1 136 ? -5.82 -11.992 -12.391 1 98.81 136 MET B O 1
ATOM 2291 N N . ARG B 1 137 ? -7.238 -10.281 -12.094 1 98.69 137 ARG B N 1
ATOM 2292 C CA . ARG B 1 137 ? -6.875 -9.68 -13.375 1 98.69 137 ARG B CA 1
ATOM 2293 C C . ARG B 1 137 ? -5.816 -8.594 -13.188 1 98.69 137 ARG B C 1
ATOM 2295 O O . ARG B 1 137 ? -5.184 -8.164 -14.156 1 98.69 137 ARG B O 1
ATOM 2302 N N . TYR B 1 138 ? -5.711 -8.109 -12.016 1 98.81 138 TYR B N 1
ATOM 2303 C CA . TYR B 1 138 ? -4.75 -7.082 -11.633 1 98.81 138 TYR B CA 1
ATOM 2304 C C . TYR B 1 138 ? -4.328 -7.246 -10.18 1 98.81 138 TYR B C 1
ATOM 2306 O O . TYR B 1 138 ? -5.168 -7.504 -9.312 1 98.81 138 TYR B O 1
ATOM 2314 N N . TYR B 1 139 ? -3.053 -7.199 -9.922 1 98.88 139 TYR B N 1
ATOM 2315 C CA . TYR B 1 139 ? -2.484 -7.293 -8.586 1 98.88 139 TYR B CA 1
ATOM 2316 C C . TYR B 1 139 ? -1.241 -6.422 -8.453 1 98.88 139 TYR B C 1
ATOM 2318 O O . TYR B 1 139 ? -0.291 -6.57 -9.227 1 98.88 139 TYR B O 1
ATOM 2326 N N . GLN B 1 140 ? -1.304 -5.477 -7.492 1 98.88 140 GLN B N 1
ATOM 2327 C CA . GLN B 1 140 ? -0.158 -4.602 -7.254 1 98.88 140 GLN B CA 1
ATOM 2328 C C . GLN B 1 140 ? 0.229 -4.59 -5.777 1 98.88 140 GLN B C 1
ATOM 2330 O O . GLN B 1 140 ? -0.628 -4.426 -4.906 1 98.88 140 GLN B O 1
ATOM 2335 N N . VAL B 1 141 ? 1.549 -4.836 -5.586 1 98.69 141 VAL B N 1
ATOM 2336 C CA . VAL B 1 141 ? 2.098 -4.828 -4.234 1 98.69 141 VAL B CA 1
ATOM 2337 C C . VAL B 1 141 ? 2.926 -3.564 -4.02 1 98.69 141 VAL B C 1
ATOM 2339 O O . VAL B 1 141 ? 3.729 -3.188 -4.875 1 98.69 141 VAL B O 1
ATOM 2342 N N . TYR B 1 142 ? 2.652 -2.932 -2.932 1 98.06 142 TYR B N 1
ATOM 2343 C CA . TYR B 1 142 ? 3.406 -1.769 -2.479 1 98.06 142 TYR B CA 1
ATOM 2344 C C . TYR B 1 142 ? 4.301 -2.123 -1.297 1 98.06 142 TYR B C 1
ATOM 2346 O O . TYR B 1 142 ? 3.809 -2.504 -0.231 1 98.06 142 TYR B O 1
ATOM 2354 N N . LEU B 1 143 ? 5.559 -2.008 -1.499 1 96.44 143 LEU B N 1
ATOM 2355 C CA . LEU B 1 143 ? 6.523 -2.277 -0.437 1 96.44 143 LEU B CA 1
ATOM 2356 C C . LEU B 1 143 ? 7.828 -1.53 -0.684 1 96.44 143 LEU B C 1
ATOM 2358 O O . LEU B 1 143 ? 8.055 -1.009 -1.77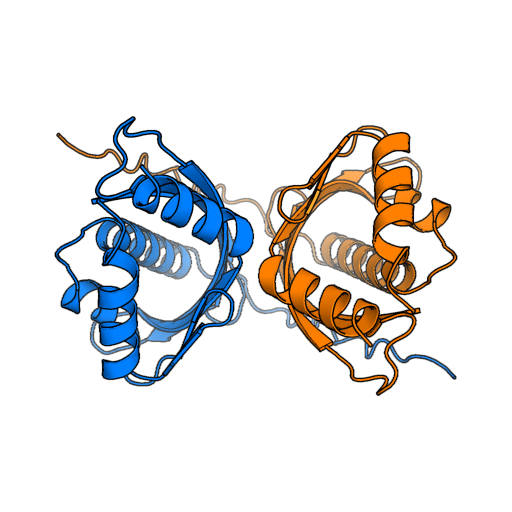9 1 96.44 143 LEU B O 1
ATOM 2362 N N . ASP B 1 144 ? 8.625 -1.446 0.319 1 94.56 144 ASP B N 1
ATOM 2363 C CA . ASP B 1 144 ? 9.914 -0.76 0.266 1 94.56 144 ASP B CA 1
ATOM 2364 C C . ASP B 1 144 ? 10.992 -1.666 -0.317 1 94.56 144 ASP B C 1
ATOM 2366 O O . ASP B 1 144 ? 11.594 -2.467 0.402 1 94.56 144 ASP B O 1
ATOM 2370 N N . THR B 1 145 ? 11.328 -1.439 -1.516 1 92.25 145 THR B N 1
ATOM 2371 C CA . THR B 1 145 ? 12.281 -2.324 -2.166 1 92.25 145 THR B CA 1
ATOM 2372 C C . THR B 1 145 ? 13.695 -2.059 -1.657 1 92.25 145 THR B C 1
ATOM 2374 O O . THR B 1 145 ? 14.562 -2.934 -1.729 1 92.25 145 THR B O 1
ATOM 2377 N N . ALA B 1 146 ? 13.906 -0.861 -1.177 1 89.12 146 ALA B N 1
ATOM 2378 C CA . ALA B 1 146 ? 15.203 -0.611 -0.554 1 89.12 146 ALA B CA 1
ATOM 2379 C C . ALA B 1 146 ? 15.43 -1.539 0.635 1 89.12 146 ALA B C 1
ATOM 2381 O O . ALA B 1 146 ? 16.5 -2.135 0.771 1 89.12 146 ALA B O 1
ATOM 2382 N N . ALA B 1 147 ? 14.422 -1.654 1.445 1 85.81 147 ALA B N 1
ATOM 2383 C CA . ALA B 1 147 ? 14.508 -2.551 2.596 1 85.81 147 ALA B CA 1
ATOM 2384 C C . ALA B 1 147 ? 14.617 -4.008 2.148 1 85.81 147 ALA B C 1
ATOM 2386 O O . ALA B 1 147 ? 15.391 -4.777 2.721 1 85.81 147 ALA B O 1
ATOM 2387 N N . GLN B 1 148 ? 13.914 -4.367 1.179 1 83.94 148 GLN B N 1
ATOM 2388 C CA . GLN B 1 148 ? 13.93 -5.727 0.653 1 83.94 148 GLN B CA 1
ATOM 2389 C C . GLN B 1 148 ? 15.297 -6.082 0.082 1 83.94 148 GLN B C 1
ATOM 2391 O O . GLN B 1 148 ? 15.828 -7.168 0.339 1 83.94 148 GLN B O 1
ATOM 2396 N N . GLN B 1 149 ? 15.859 -5.125 -0.633 1 82.88 149 GLN B N 1
ATOM 2397 C CA . GLN B 1 149 ? 17.156 -5.348 -1.272 1 82.88 149 GLN B CA 1
ATOM 2398 C C . GLN B 1 149 ? 18.281 -5.363 -0.243 1 82.88 149 GLN B C 1
ATOM 2400 O O . GLN B 1 149 ? 19.234 -6.121 -0.379 1 82.88 149 GLN B O 1
ATOM 2405 N N . ALA B 1 150 ? 18.125 -4.527 0.715 1 81.81 150 ALA B N 1
ATOM 2406 C CA . ALA B 1 150 ? 19.125 -4.504 1.784 1 81.81 150 ALA B CA 1
ATOM 2407 C C . ALA B 1 150 ? 19.172 -5.844 2.512 1 81.81 150 ALA B C 1
ATOM 2409 O O . ALA B 1 150 ? 20.25 -6.312 2.883 1 81.81 150 ALA B O 1
ATOM 2410 N N . ALA B 1 151 ? 18.078 -6.453 2.654 1 78.19 151 ALA B N 1
ATOM 2411 C CA . ALA B 1 151 ? 18.016 -7.77 3.287 1 78.19 151 ALA B CA 1
ATOM 2412 C C . ALA B 1 151 ? 18.703 -8.828 2.426 1 78.19 151 ALA B C 1
ATOM 2414 O O . ALA B 1 151 ? 19.438 -9.672 2.939 1 78.19 151 ALA B O 1
ATOM 2415 N N . ALA B 1 152 ? 18.547 -8.727 1.138 1 79.12 152 ALA B N 1
ATOM 2416 C CA . ALA B 1 152 ? 19.156 -9.672 0.203 1 79.12 152 ALA B CA 1
ATOM 2417 C C . ALA B 1 152 ? 20.656 -9.453 0.104 1 79.12 152 ALA B C 1
ATOM 2419 O O . ALA B 1 152 ? 21.422 -10.422 0.036 1 79.12 152 ALA B O 1
ATOM 2420 N N . ALA B 1 153 ? 21.094 -8.227 0.058 1 78.56 153 ALA B N 1
ATOM 2421 C CA . ALA B 1 153 ? 22.5 -7.875 -0.102 1 78.56 153 ALA B CA 1
ATOM 2422 C C . ALA B 1 153 ? 23.312 -8.234 1.146 1 78.56 153 ALA B C 1
ATOM 2424 O O . ALA B 1 153 ? 24.484 -8.594 1.056 1 78.56 153 ALA B O 1
ATOM 2425 N N . ALA B 1 154 ? 22.703 -8.164 2.209 1 74.44 154 ALA B N 1
ATOM 2426 C CA . ALA B 1 154 ? 23.375 -8.453 3.475 1 74.44 154 ALA B CA 1
ATOM 2427 C C . ALA B 1 154 ? 23.812 -9.914 3.545 1 74.44 154 ALA B C 1
ATOM 2429 O O . ALA B 1 154 ? 24.844 -10.227 4.168 1 74.44 154 ALA B O 1
ATOM 2430 N N . VAL B 1 155 ? 23.219 -10.727 2.762 1 73.56 155 VAL B N 1
ATOM 2431 C CA . VAL B 1 155 ? 23.531 -12.156 2.84 1 73.56 155 VAL B CA 1
ATOM 2432 C C . VAL B 1 155 ? 24.531 -12.531 1.752 1 73.56 155 VAL B C 1
ATOM 2434 O O . VAL B 1 155 ? 25.25 -13.523 1.881 1 73.56 155 VAL B O 1
ATOM 2437 N N . GLN B 1 156 ? 24.531 -11.812 0.717 1 65.81 156 GLN B N 1
ATOM 2438 C CA . GLN B 1 156 ? 25.516 -12.086 -0.329 1 65.81 156 GLN B CA 1
ATOM 2439 C C . GLN B 1 156 ? 26.906 -11.664 0.102 1 65.81 156 GLN B C 1
ATOM 2441 O O . GLN B 1 156 ? 27.906 -12.211 -0.371 1 65.81 156 GLN B O 1
ATOM 2446 N N . LYS B 1 157 ? 27.016 -10.648 0.876 1 60.12 157 LYS B N 1
ATOM 2447 C CA . LYS B 1 157 ? 28.312 -10.156 1.31 1 60.12 157 LYS B CA 1
ATOM 2448 C C . LYS B 1 157 ? 28.891 -11.031 2.418 1 60.12 157 LYS B C 1
ATOM 2450 O O . LYS B 1 157 ? 30.062 -10.898 2.781 1 60.12 157 LYS B O 1
ATOM 2455 N N . SER B 1 158 ? 28.078 -11.898 2.947 1 49.34 158 SER B N 1
ATOM 2456 C CA . SER B 1 158 ? 28.656 -12.742 3.986 1 49.34 158 SER B CA 1
ATOM 2457 C C . SER B 1 158 ? 29.188 -14.047 3.404 1 49.34 158 SER B C 1
ATOM 2459 O O . SER B 1 158 ? 28.625 -14.594 2.457 1 49.34 158 SER B O 1
#

Solvent-accessible surface area (backbone atoms only — not comparable to full-atom values): 16988 Å² total; per-residue (Å²): 130,82,76,67,69,70,67,67,67,72,66,72,60,82,57,60,74,66,48,72,67,58,49,52,52,50,50,53,48,50,53,52,47,48,57,36,68,41,38,95,77,40,55,66,64,48,36,61,48,36,37,64,78,14,39,40,35,47,60,94,46,76,25,66,19,44,69,39,38,36,51,49,55,57,57,70,44,72,57,42,66,42,47,48,70,43,81,72,50,78,24,62,40,71,73,55,29,36,37,35,34,32,40,34,39,34,30,47,46,67,30,89,81,56,63,71,47,77,45,65,37,35,35,39,39,31,50,43,77,51,97,91,41,77,22,31,44,32,38,38,41,27,27,36,48,44,62,55,46,49,60,56,50,60,18,69,76,92,131,82,76,68,71,71,66,68,68,72,66,71,60,82,56,62,72,67,49,70,67,60,49,51,53,50,50,53,49,52,53,51,47,48,58,35,69,42,38,94,78,40,54,68,64,48,38,61,48,35,37,64,78,14,38,41,34,47,58,95,44,76,24,66,20,43,68,39,37,38,52,49,56,56,56,70,44,72,57,43,68,43,47,48,70,44,79,73,50,78,26,62,40,71,73,55,28,36,38,36,34,33,40,35,39,35,31,48,45,67,29,87,81,56,63,72,47,77,44,65,36,35,35,38,40,32,53,41,79,51,94,91,41,76,21,32,44,32,37,39,40,27,27,35,48,43,62,54,46,50,60,55,51,60,17,68,78,92

pLDDT: mean 87.15, std 20.7, range [17.23, 98.94]

Sequence (316 aa):
MAHNIQSTSLTSSGSSPISSERASTLITLMSSFYTTSDNPTAHDEYANFFMKSATLIMGGKRADGFDDILAFRKSIWTSVLSRKHVVAKIFFGQDNDMMLYGTVTYVMKHDPEGKDVKIDWAARAEFEDGLEGPRMRYYQVYLDTAAQQAAAAAVQKSMAHNIQSTSLTSSGSSPISSERASTLITLMSSFYTTSDNPTAHDEYANFFMKSATLIMGGKRADGFDDILAFRKSIWTSVLSRKHVVAKIFFGQDNDMMLYGTVTYVMKHDPEGKDVKIDWAARAEFEDGLEGPRMRYYQVYLDTAAQQAAAAAVQKS

Radius of gyration: 20.24 Å; Cα contacts (8 Å, |Δi|>4): 561; chains: 2; bounding box: 53×58×39 Å

Nearest PDB structures (foldseek):
  3s5c-assembly1_B  TM=7.991E-01  e=6.256E-07  uncultured organism
  3ef8-assembly1_A  TM=7.886E-01  e=4.891E-07  Novosphingobium aromaticivorans DSM 12444
  5kvb-assembly1_A  TM=8.204E-01  e=2.422E-06  Novosphingobium barchaimii LL02
  3a76-assembly1_A  TM=7.964E-01  e=3.727E-06  Sphingomonas paucimobilis
  3fsd-assembly1_A-2  TM=5.975E-01  e=1.550E-03  Rhodospirillum rubrum ATCC 11170

Organism: Talaromyces marneffei (strain ATCC 18224 / CBS 334.59 / QM 7333) (NCBI:txid441960)

Foldseek 3Di:
DPPCPVVPPPVVPVLDPDDPVLVVQVVVLVVVQQVLLFPLPNLLVNLVLADQQAWEAEDPDIAGGSVRSSVVSNVVCPFFPGKHWDWDDWADDRQQKIKTWTKMWTQTPQQPVRDIDIWIKMKMFHWDADPVGIHTRYMYMDTDVVSVVVVSVNRVVD/DPPCPVVPPPVVPVLDPDDPVLVVQVVVLVVVQQVLLFPLPNLLVNLVLADQQAWEAEDPDIAGGSVRSSVVSNVVCPFFPGKHWDWDDWADDRQQKIKTWTKMWTQTPQQPVRDIDIWIKMKMFHWDADPVGIHTRYMYMDTDVVSVVVVRVNRVVD

InterPro domains:
  IPR032710 NTF2-like domain superfamily [SSF54427] (44-150)